Protein AF-A0A951SZY0-F1 (afdb_monomer_lite)

Secondary structure (DSSP, 8-state):
-HHHHHHHHHHHHHHHHHHHHHH---------HHHHHHHHTT-HHHHHHHHHTS---SHHHHHHHHHHHHHHHHHTTS--HHHHHHHHHHHHHHHT----S-HHHHHHH----B-HHHHHHHHHHHHHHHHHTT-HHHHHHHHTTB--SS-SHHHHHHHHHHHHHHHHTT-HHHHHHHHHHTTT--SHHHHHHHT--

Sequence (197 aa):
MNKYRKLKKWLQLLTIFVYLLCSSSAFSESLNSEVHNLVRSGRWSAIIGYFSRRMAASPTQRYALARAHEEEKSLLSKPDTIAVNSVITEYLKAVGLECGADLIQCVENSRFKGRGVVANLAILRASELSKKIGNLRLQAGILLLSDTNRDNPLSRRLVANGLLAFVNLGQFDRALSFIDQTKNITGSATDHARGTV

pLDDT: mean 73.22, std 15.56, range [38.12, 95.44]

Foldseek 3Di:
DPPVVVVVVVVVVVVVVVVVVVVPCPPPVPPPVVLVVCLVVVVLLVLLVVCLVPPQPDPSNVVSPVVSVVVVVVCLPDPDPVVLVVLLQSLCVSQVQHDDPDLLVSLQPDPAARDDDSNLVSLVVSLVSCVSVVNLSSNLSSLVNYDLVDADPSSLVSLLSNLVSCVVVVNVVVSVVSCVVNVVHDDDSNCVSVVND

Radius of gyration: 23.78 Å; chains: 1; bounding box: 75×42×61 Å

Structure (mmCIF, N/CA/C/O backbone):
data_AF-A0A951SZY0-F1
#
_entry.id   AF-A0A951SZY0-F1
#
loop_
_atom_site.group_PDB
_atom_site.id
_atom_site.type_symbol
_atom_site.label_atom_id
_atom_site.label_alt_id
_atom_site.label_comp_id
_atom_site.label_asym_id
_atom_site.label_entity_id
_atom_site.label_seq_id
_atom_site.pdbx_PDB_ins_code
_atom_site.Cartn_x
_atom_site.Cartn_y
_atom_site.Cartn_z
_atom_site.occupancy
_atom_site.B_iso_or_equiv
_atom_site.auth_seq_id
_atom_site.auth_comp_id
_atom_site.auth_asym_id
_atom_site.auth_atom_id
_atom_site.pdbx_PDB_model_num
ATOM 1 N N . MET A 1 1 ? 59.626 17.456 -40.118 1.00 54.06 1 MET A N 1
ATOM 2 C CA . MET A 1 1 ? 58.323 16.779 -39.877 1.00 54.06 1 MET A CA 1
ATOM 3 C C . MET A 1 1 ? 58.099 16.223 -38.453 1.00 54.06 1 MET A C 1
ATOM 5 O O . MET A 1 1 ? 56.997 15.764 -38.181 1.00 54.06 1 MET A O 1
ATOM 9 N N . ASN A 1 2 ? 59.052 16.296 -37.505 1.00 57.91 2 ASN A N 1
ATOM 10 C CA . ASN A 1 2 ? 58.919 15.632 -36.187 1.00 57.91 2 ASN A CA 1
ATOM 11 C C . ASN A 1 2 ? 58.267 16.459 -35.050 1.00 57.91 2 ASN A C 1
ATOM 13 O O . ASN A 1 2 ? 57.775 15.879 -34.083 1.00 57.91 2 ASN A O 1
ATOM 17 N N . LYS A 1 3 ? 58.222 17.799 -35.141 1.00 54.12 3 LYS A N 1
ATOM 18 C CA . LYS A 1 3 ? 57.667 18.662 -34.070 1.00 54.12 3 LYS A CA 1
ATOM 19 C C . LYS A 1 3 ? 56.136 18.577 -33.962 1.00 54.12 3 LYS A C 1
ATOM 21 O O . LYS A 1 3 ? 55.605 18.447 -32.863 1.00 54.12 3 LYS A O 1
ATOM 26 N N . TYR A 1 4 ? 55.434 18.534 -35.095 1.00 56.16 4 TYR A N 1
ATOM 27 C CA . TYR A 1 4 ? 53.965 18.486 -35.134 1.00 56.16 4 TYR A CA 1
ATOM 28 C C . TYR A 1 4 ? 53.379 17.165 -34.605 1.00 56.16 4 TYR A C 1
ATOM 30 O O . TYR A 1 4 ? 52.326 17.160 -33.969 1.00 56.16 4 TYR A O 1
ATOM 38 N N . ARG A 1 5 ? 54.089 16.040 -34.780 1.00 57.28 5 ARG A N 1
ATOM 39 C CA . ARG A 1 5 ? 53.681 14.730 -34.236 1.00 57.28 5 ARG A CA 1
ATOM 40 C C . ARG A 1 5 ? 53.789 14.667 -32.710 1.00 57.28 5 ARG A C 1
ATOM 42 O O . ARG A 1 5 ? 52.929 14.063 -32.073 1.00 57.28 5 ARG A O 1
ATOM 49 N N . LYS A 1 6 ? 54.812 15.305 -32.123 1.00 62.50 6 LYS A N 1
ATOM 50 C CA . LYS A 1 6 ? 54.954 15.421 -30.660 1.00 62.50 6 LYS A CA 1
ATOM 51 C C . LYS A 1 6 ? 53.838 16.278 -30.060 1.00 62.50 6 LYS A C 1
ATOM 53 O O . LYS A 1 6 ? 53.250 15.862 -29.069 1.00 62.50 6 LYS A O 1
ATOM 58 N N . LEU A 1 7 ? 53.494 17.400 -30.695 1.00 67.56 7 LEU A N 1
ATOM 59 C CA . LEU A 1 7 ? 52.436 18.295 -30.214 1.00 67.56 7 LEU A CA 1
ATOM 60 C C . LEU A 1 7 ? 51.061 17.603 -30.168 1.00 67.56 7 LEU A C 1
ATOM 62 O O . LEU A 1 7 ? 50.341 17.719 -29.182 1.00 67.56 7 LEU A O 1
ATOM 66 N N . LYS A 1 8 ? 50.725 16.807 -31.194 1.00 71.56 8 LYS A N 1
ATOM 67 C CA . LYS A 1 8 ? 49.445 16.079 -31.262 1.00 71.56 8 LYS A CA 1
ATOM 68 C C . LYS A 1 8 ? 49.313 15.001 -30.177 1.00 71.56 8 LYS A C 1
ATOM 70 O O . LYS A 1 8 ? 48.241 14.858 -29.597 1.00 71.56 8 LYS A O 1
ATOM 75 N N . LYS A 1 9 ? 50.403 14.286 -29.862 1.00 71.25 9 LYS A N 1
ATOM 76 C CA . LYS A 1 9 ? 50.430 13.311 -28.755 1.00 71.25 9 LYS A CA 1
ATOM 77 C C . LYS A 1 9 ? 50.266 13.983 -27.391 1.00 71.25 9 LYS A C 1
ATOM 79 O O . LYS A 1 9 ? 49.547 13.459 -26.550 1.00 71.25 9 LYS A O 1
ATOM 84 N N . TRP A 1 10 ? 50.882 15.149 -27.192 1.00 71.69 10 TRP A N 1
ATOM 85 C CA . TRP A 1 10 ? 50.707 15.938 -25.970 1.00 71.69 10 TRP A CA 1
ATOM 86 C C . TRP A 1 10 ? 49.267 16.423 -25.797 1.00 71.69 10 TRP A C 1
ATOM 88 O O . TRP A 1 10 ? 48.714 16.297 -24.711 1.00 71.69 10 TRP A O 1
ATOM 98 N N . LEU A 1 11 ? 48.627 16.885 -26.873 1.00 72.88 11 LEU A N 1
ATOM 99 C CA . LEU A 1 11 ? 47.225 17.308 -26.838 1.00 72.88 11 LEU A CA 1
ATOM 100 C C . LEU A 1 11 ? 46.267 16.138 -26.529 1.00 72.88 11 LEU A C 1
ATOM 102 O O . LEU A 1 11 ? 45.299 16.301 -25.788 1.00 72.88 11 LEU A O 1
ATOM 106 N N . GLN A 1 12 ? 46.551 14.944 -27.061 1.00 77.06 12 GLN A N 1
ATOM 107 C CA . GLN A 1 12 ? 45.783 13.727 -26.765 1.00 77.06 12 GLN A CA 1
ATOM 1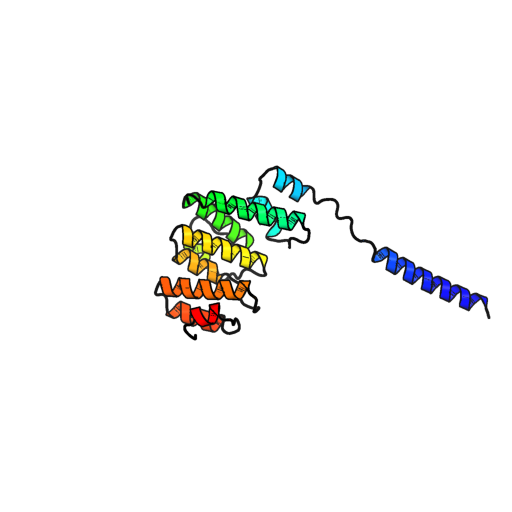08 C C . GLN A 1 12 ? 45.963 13.255 -25.317 1.00 77.06 12 GLN A C 1
ATOM 110 O O . GLN A 1 12 ? 44.992 12.893 -24.664 1.00 77.06 12 GLN A O 1
ATOM 115 N N . LEU A 1 13 ? 47.183 13.298 -24.779 1.00 76.44 13 LEU A N 1
ATOM 116 C CA . LEU A 1 13 ? 47.420 12.949 -23.376 1.00 76.44 13 LEU A CA 1
ATOM 117 C C . LEU A 1 13 ? 46.768 13.959 -22.426 1.00 76.44 13 LEU A C 1
ATOM 119 O O . LEU A 1 13 ? 46.195 13.561 -21.418 1.00 76.44 13 LEU A O 1
ATOM 123 N N . LEU A 1 14 ? 46.789 15.247 -22.776 1.00 73.50 14 LEU A N 1
ATOM 124 C CA . LEU A 1 14 ? 46.161 16.300 -21.983 1.00 73.50 14 LEU A CA 1
ATOM 125 C C . LEU A 1 14 ? 44.630 16.179 -21.982 1.00 73.50 14 LEU A C 1
ATOM 127 O O . LEU A 1 14 ? 44.011 16.321 -20.935 1.00 73.50 14 LEU A O 1
ATOM 131 N N . THR A 1 15 ? 44.017 15.834 -23.118 1.00 70.62 15 THR A N 1
ATOM 132 C CA . THR A 1 15 ? 42.567 15.571 -23.190 1.00 70.62 15 THR A CA 1
ATOM 133 C C . THR A 1 15 ? 42.158 14.327 -22.405 1.00 70.62 15 THR A C 1
ATOM 135 O O . THR A 1 15 ? 41.141 14.372 -21.718 1.00 70.62 15 THR A O 1
ATOM 138 N N . ILE A 1 16 ? 42.962 13.258 -22.421 1.00 72.00 16 ILE A N 1
ATOM 139 C CA . ILE A 1 16 ? 42.731 12.068 -21.583 1.00 72.00 16 ILE A CA 1
ATOM 140 C C . ILE A 1 16 ? 42.876 12.412 -20.094 1.00 72.00 16 ILE A C 1
ATOM 142 O O . ILE A 1 16 ? 42.048 11.988 -19.295 1.00 72.00 16 ILE A O 1
ATOM 146 N N . PHE A 1 17 ? 43.879 13.209 -19.715 1.00 67.06 17 PHE A N 1
ATOM 147 C CA . PHE A 1 17 ? 44.104 13.616 -18.324 1.00 67.06 17 PHE A CA 1
ATOM 148 C C . PHE A 1 17 ? 42.988 14.530 -17.797 1.00 67.06 17 PHE A C 1
ATOM 150 O O . PHE A 1 17 ? 42.537 14.353 -16.670 1.00 67.06 17 PHE A O 1
ATOM 157 N N . VAL A 1 18 ? 42.479 15.448 -18.626 1.00 67.38 18 VAL A N 1
ATOM 158 C CA . VAL A 1 18 ? 41.301 16.274 -18.303 1.00 67.38 18 VAL A CA 1
ATOM 159 C C . VAL A 1 18 ? 40.043 15.409 -18.178 1.00 67.38 18 VAL A C 1
ATOM 161 O O . VAL A 1 18 ? 39.273 15.604 -17.243 1.00 67.38 18 VAL A O 1
ATOM 164 N N . TYR A 1 19 ? 39.858 14.407 -19.046 1.00 63.47 19 TYR A N 1
ATOM 165 C CA . TYR A 1 19 ? 38.753 13.449 -18.917 1.00 63.47 19 TYR A CA 1
ATOM 166 C C . TYR A 1 19 ? 38.855 12.615 -17.635 1.00 63.47 19 TYR A C 1
ATOM 168 O O . TYR A 1 19 ? 37.840 12.411 -16.971 1.00 63.47 19 TYR A O 1
ATOM 176 N N . LEU A 1 20 ? 40.061 12.173 -17.256 1.00 58.59 20 LEU A N 1
ATOM 177 C CA . LEU A 1 20 ? 40.307 11.443 -16.008 1.00 58.59 20 LEU A CA 1
ATOM 178 C C . LEU A 1 20 ? 40.046 12.317 -14.774 1.00 58.59 20 LEU A C 1
ATOM 180 O O . LEU A 1 20 ? 39.373 11.871 -13.853 1.00 58.59 20 LEU A O 1
ATOM 184 N N . LEU A 1 21 ? 40.498 13.575 -14.780 1.00 56.41 21 LEU A N 1
ATOM 185 C CA . LEU A 1 21 ? 40.255 14.530 -13.693 1.00 56.41 21 LEU A CA 1
ATOM 186 C C . LEU A 1 21 ? 38.772 14.915 -13.558 1.00 56.41 21 LEU A C 1
ATOM 188 O O . LEU A 1 21 ? 38.286 15.087 -12.441 1.00 56.41 21 LEU A O 1
ATOM 192 N N . CYS A 1 22 ? 38.034 15.000 -14.671 1.00 53.84 22 CYS A N 1
ATOM 193 C CA . CYS A 1 22 ? 36.587 15.248 -14.672 1.00 53.84 22 CYS A CA 1
ATOM 194 C C . CYS A 1 22 ? 35.738 14.020 -14.315 1.00 53.84 22 CYS A C 1
ATOM 196 O O . CYS A 1 22 ? 34.564 14.191 -14.002 1.00 53.84 22 CYS A O 1
ATOM 198 N N . SER A 1 23 ? 36.291 12.805 -14.362 1.00 48.88 23 SER A N 1
ATOM 199 C CA . SER A 1 23 ? 35.606 11.578 -13.918 1.00 48.88 23 SER A CA 1
ATOM 200 C C . SER A 1 23 ? 36.022 11.136 -12.512 1.00 48.88 23 SER A C 1
ATOM 202 O O . SER A 1 23 ? 35.306 10.365 -11.878 1.00 48.88 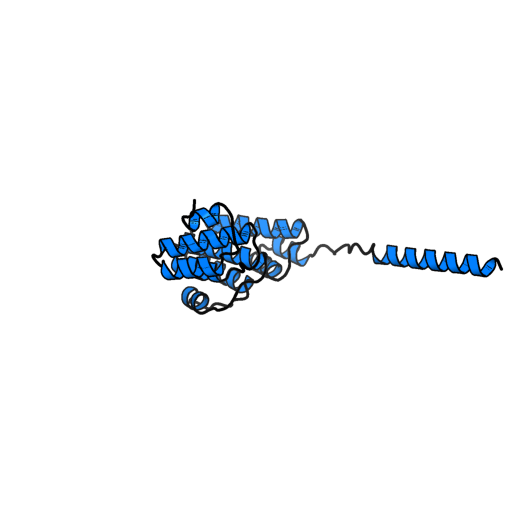23 SER A O 1
ATOM 204 N N . SER A 1 24 ? 37.116 11.688 -11.973 1.00 41.44 24 SER A N 1
ATOM 205 C CA . SER A 1 24 ? 37.509 11.558 -10.566 1.00 41.44 24 SER A CA 1
ATOM 206 C C . SER A 1 24 ? 36.922 12.636 -9.654 1.00 41.44 24 SER A C 1
ATOM 208 O O . SER A 1 24 ? 37.284 12.700 -8.481 1.00 41.44 24 SER A O 1
ATOM 210 N N . SER A 1 25 ? 35.953 13.426 -10.121 1.00 39.78 25 SER A N 1
ATOM 211 C CA . SER A 1 25 ? 34.959 14.036 -9.235 1.00 39.78 25 SER A CA 1
ATOM 212 C C . SER A 1 25 ? 34.024 12.944 -8.694 1.00 39.78 25 SER A C 1
ATOM 214 O O . SER A 1 25 ? 32.801 13.013 -8.797 1.00 39.78 25 SER A O 1
ATOM 216 N N . ALA A 1 26 ? 34.619 11.932 -8.051 1.00 42.44 26 ALA A N 1
ATOM 217 C CA . ALA A 1 26 ? 34.013 11.299 -6.903 1.00 42.44 26 ALA A CA 1
ATOM 218 C C . ALA A 1 26 ? 33.801 12.439 -5.916 1.00 42.44 26 ALA A C 1
ATOM 220 O O . ALA A 1 26 ? 34.696 12.842 -5.175 1.00 42.44 26 ALA A O 1
ATOM 221 N N . PHE A 1 27 ? 32.626 13.043 -6.047 1.00 38.12 27 PHE A N 1
ATOM 222 C CA . PHE A 1 27 ? 32.055 13.970 -5.112 1.00 38.12 27 PHE A CA 1
ATOM 223 C C . PHE A 1 27 ? 32.279 13.314 -3.750 1.00 38.12 27 PHE A C 1
ATOM 225 O O . PHE A 1 27 ? 31.637 12.324 -3.399 1.00 38.12 27 PHE A O 1
ATOM 232 N N . SER A 1 28 ? 33.246 13.830 -2.996 1.00 38.66 28 SER A N 1
ATOM 233 C CA . SER A 1 28 ? 33.159 13.811 -1.550 1.00 38.66 28 SER A CA 1
ATOM 234 C C . SER A 1 28 ? 31.901 14.622 -1.268 1.00 38.66 28 SER A C 1
ATOM 236 O O . SER A 1 28 ? 31.985 15.829 -1.041 1.00 38.66 28 SER A O 1
ATOM 238 N N . GLU A 1 29 ? 30.731 13.983 -1.415 1.00 41.03 29 GLU A N 1
ATOM 239 C CA . GLU A 1 29 ? 29.468 14.480 -0.902 1.00 41.03 29 GLU A CA 1
ATOM 240 C C . GLU A 1 29 ? 29.768 14.728 0.557 1.00 41.03 29 GLU A C 1
ATOM 242 O O . GLU A 1 29 ? 29.930 13.793 1.348 1.00 41.03 29 GLU A O 1
ATOM 247 N N . SER A 1 30 ? 29.960 16.010 0.874 1.00 40.56 30 SER A N 1
ATOM 248 C CA . SER A 1 30 ? 30.003 16.483 2.237 1.00 40.56 30 SER A CA 1
ATOM 249 C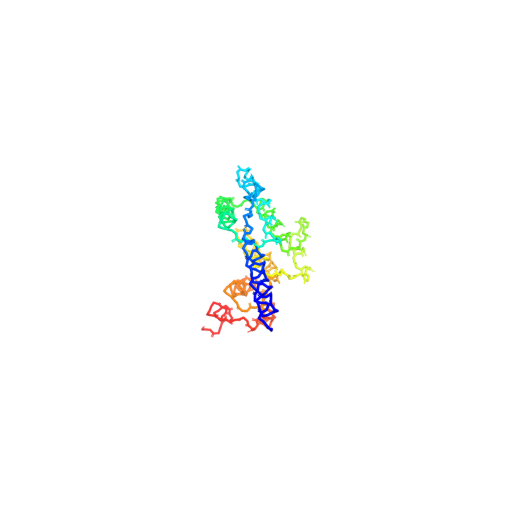 C . SER A 1 30 ? 28.877 15.759 2.946 1.00 40.56 30 SER A C 1
ATOM 251 O O . SER A 1 30 ? 27.751 15.732 2.438 1.00 40.56 30 SER A O 1
ATOM 253 N N . LEU A 1 31 ? 29.223 15.070 4.043 1.00 39.19 31 LEU A N 1
ATOM 254 C CA . LEU A 1 31 ? 28.259 14.398 4.903 1.00 39.19 31 LEU A CA 1
ATOM 255 C C . LEU A 1 31 ? 27.006 15.254 4.915 1.00 39.19 31 LEU A C 1
ATOM 257 O O . LEU A 1 31 ? 27.081 16.407 5.340 1.00 39.19 31 LEU A O 1
ATOM 261 N N . ASN A 1 32 ? 25.919 14.722 4.356 1.00 51.59 32 ASN A N 1
ATOM 262 C CA . ASN A 1 32 ? 24.676 15.452 4.192 1.00 51.59 32 ASN A CA 1
ATOM 263 C C . ASN A 1 32 ? 24.158 15.720 5.612 1.00 51.59 32 ASN A C 1
ATOM 265 O O . ASN A 1 32 ? 23.473 14.890 6.216 1.00 51.59 32 ASN A O 1
ATOM 269 N N . SER A 1 33 ? 24.646 16.815 6.199 1.00 57.31 33 SER A N 1
ATOM 270 C CA . SER A 1 33 ? 24.599 17.123 7.629 1.00 57.31 33 SER A CA 1
ATOM 271 C C . SER A 1 33 ? 23.160 17.259 8.086 1.00 57.31 33 SER A C 1
ATOM 273 O O . SER A 1 33 ? 22.839 16.974 9.232 1.00 57.31 33 SER A O 1
ATOM 275 N N . GLU A 1 34 ? 22.279 17.583 7.146 1.00 58.25 34 GLU A N 1
ATOM 276 C CA . GLU A 1 34 ? 20.837 17.590 7.278 1.00 58.25 34 GLU A CA 1
ATOM 277 C C . GLU A 1 34 ? 20.281 16.219 7.682 1.00 58.25 34 GLU A C 1
ATOM 279 O O . GLU A 1 34 ? 19.646 16.119 8.725 1.00 58.25 34 GLU A O 1
ATOM 284 N N . VAL A 1 35 ? 20.582 15.136 6.953 1.00 57.09 35 VAL A N 1
ATOM 285 C CA . VAL A 1 35 ? 20.101 13.784 7.311 1.00 57.09 35 VAL A CA 1
ATOM 286 C C . VAL A 1 35 ? 20.691 13.347 8.647 1.00 57.09 35 VAL A C 1
ATOM 288 O O . VAL A 1 35 ? 19.986 12.795 9.487 1.00 57.09 35 VAL A O 1
ATOM 291 N N . HIS A 1 36 ? 21.969 13.643 8.884 1.00 52.31 36 HIS A N 1
ATOM 292 C CA . HIS A 1 36 ? 22.623 13.310 10.147 1.00 52.31 36 HIS A CA 1
ATOM 293 C C . HIS A 1 36 ? 22.008 14.072 11.338 1.00 52.31 36 HIS A C 1
ATOM 295 O O . HIS A 1 36 ? 21.809 13.501 12.412 1.00 52.31 36 HIS A O 1
ATOM 301 N N . ASN A 1 37 ? 21.655 15.345 11.156 1.00 58.06 37 ASN A N 1
ATOM 302 C CA . ASN A 1 37 ? 20.975 16.161 12.160 1.00 58.06 37 ASN A CA 1
ATOM 303 C C . ASN A 1 37 ? 19.532 15.711 12.371 1.00 58.06 37 ASN A C 1
ATOM 305 O O . ASN A 1 37 ? 19.068 15.669 13.508 1.00 58.06 37 ASN A O 1
ATOM 309 N N . LEU A 1 38 ? 18.822 15.332 11.311 1.00 57.53 38 LEU A N 1
ATOM 310 C CA . LEU A 1 38 ? 17.471 14.783 11.402 1.00 57.53 38 LEU A CA 1
ATOM 311 C C . LEU A 1 38 ? 17.460 13.466 12.186 1.00 57.53 38 LEU A C 1
ATOM 313 O O . LEU A 1 38 ? 16.600 13.276 13.043 1.00 57.53 38 LEU A O 1
ATOM 317 N N . VAL A 1 39 ? 18.456 12.602 11.953 1.00 51.06 39 VAL A N 1
ATOM 318 C CA . VAL A 1 39 ? 18.626 11.336 12.684 1.00 51.06 39 VAL A CA 1
ATOM 319 C C . VAL A 1 39 ? 18.969 11.597 14.148 1.00 51.06 39 VAL A C 1
ATOM 321 O O . VAL A 1 39 ? 18.380 10.986 15.032 1.00 51.06 39 VAL A O 1
ATOM 324 N N . ARG A 1 40 ? 19.876 12.540 14.430 1.00 50.50 40 ARG A N 1
ATOM 325 C CA . ARG A 1 40 ? 20.235 12.924 15.805 1.00 50.50 40 ARG A CA 1
ATOM 326 C C . ARG A 1 40 ? 19.075 13.585 16.562 1.00 50.50 40 ARG A C 1
ATOM 328 O O . ARG A 1 40 ? 18.987 13.432 17.774 1.00 50.50 40 ARG A O 1
ATOM 335 N N . SER A 1 41 ? 18.217 14.332 15.868 1.00 51.94 41 SER A N 1
ATOM 336 C CA . SER A 1 41 ? 17.081 15.061 16.457 1.00 51.94 41 SER A CA 1
ATOM 337 C C . SER A 1 41 ? 15.781 14.256 16.521 1.00 51.94 41 SER A C 1
ATOM 339 O O . SER A 1 41 ? 14.789 14.768 17.033 1.00 51.94 41 SER A O 1
ATOM 341 N N . GLY A 1 42 ? 15.758 13.021 16.009 1.00 45.66 42 GLY A N 1
ATOM 342 C CA . GLY A 1 42 ? 14.577 12.155 16.061 1.00 45.66 42 GLY A CA 1
ATOM 343 C C . GLY A 1 42 ? 13.398 12.639 15.210 1.00 45.66 42 GLY A C 1
ATOM 344 O O . GLY A 1 42 ? 12.246 12.306 15.477 1.00 45.66 42 GLY A O 1
ATOM 345 N N . ARG A 1 43 ? 13.647 13.462 14.185 1.00 58.41 43 ARG A N 1
ATOM 346 C CA . ARG A 1 43 ? 12.596 14.047 13.334 1.00 58.41 43 ARG A CA 1
ATOM 347 C C . ARG A 1 43 ? 12.224 13.084 12.205 1.00 58.41 43 ARG A C 1
ATOM 349 O O . ARG A 1 43 ? 12.484 13.340 11.031 1.00 58.41 43 ARG A O 1
ATOM 356 N N . TRP A 1 44 ? 11.629 11.952 12.571 1.00 62.97 44 TRP A N 1
ATOM 357 C CA . TRP A 1 44 ? 11.452 10.791 11.691 1.00 62.97 44 TRP A CA 1
ATOM 358 C C . TRP A 1 44 ? 10.479 11.012 10.528 1.00 62.97 44 TRP A C 1
ATOM 360 O O . TRP A 1 44 ? 10.759 10.564 9.418 1.00 62.97 44 TRP A O 1
ATOM 370 N N . SER A 1 45 ? 9.399 11.776 10.726 1.00 55.69 45 SER A N 1
ATOM 371 C CA . SER A 1 45 ? 8.503 12.192 9.631 1.00 55.69 45 SER A CA 1
ATOM 372 C C . SER A 1 45 ? 9.243 13.012 8.572 1.00 55.69 45 SER A C 1
ATOM 374 O O . SER A 1 45 ? 9.032 12.825 7.377 1.00 55.69 45 SER A O 1
ATOM 376 N N . ALA A 1 46 ? 10.190 13.853 8.994 1.00 62.28 46 ALA A N 1
ATOM 377 C CA . ALA A 1 46 ? 11.039 14.613 8.087 1.00 62.28 46 ALA A CA 1
ATOM 378 C C . ALA A 1 46 ? 12.076 13.726 7.380 1.00 62.28 46 ALA A C 1
ATOM 380 O O . ALA A 1 46 ? 12.416 14.010 6.240 1.00 62.28 46 ALA A O 1
ATOM 381 N N . ILE A 1 47 ? 12.536 12.632 7.996 1.00 60.09 47 ILE A N 1
ATOM 382 C CA . ILE A 1 47 ? 13.425 11.648 7.350 1.00 60.09 47 ILE A CA 1
ATOM 383 C C . ILE A 1 47 ? 12.669 10.857 6.280 1.00 60.09 47 ILE A C 1
ATOM 385 O O . ILE A 1 47 ? 13.157 10.715 5.159 1.00 60.09 47 ILE A O 1
ATOM 389 N N . ILE A 1 48 ? 11.456 10.396 6.590 1.00 59.66 48 ILE A N 1
ATOM 390 C CA . ILE A 1 48 ? 10.570 9.738 5.620 1.00 59.66 48 ILE A CA 1
ATOM 391 C C . ILE A 1 48 ? 10.230 10.712 4.483 1.00 59.66 48 ILE A C 1
ATOM 393 O O . ILE A 1 48 ? 10.367 10.366 3.310 1.00 59.66 48 ILE A O 1
ATOM 397 N N . GLY A 1 49 ? 9.883 11.960 4.810 1.00 61.78 49 GLY A N 1
ATOM 398 C CA . GLY A 1 49 ? 9.640 13.024 3.836 1.00 61.78 49 GLY A CA 1
ATOM 399 C C . GLY A 1 49 ? 10.867 13.338 2.973 1.00 61.78 49 GLY A C 1
ATOM 400 O O . GLY A 1 49 ? 10.742 13.472 1.757 1.00 61.78 49 GLY A O 1
ATOM 401 N N . TYR A 1 50 ? 12.064 13.370 3.559 1.00 63.34 50 TYR A N 1
ATOM 402 C CA . TYR A 1 50 ? 13.323 13.590 2.846 1.00 63.34 50 TYR A CA 1
ATOM 403 C C . TYR A 1 50 ? 13.573 12.505 1.791 1.00 63.34 50 TYR A C 1
ATOM 405 O O . TYR A 1 50 ? 13.943 12.813 0.656 1.00 63.34 50 TYR A O 1
ATOM 413 N N . PHE A 1 51 ? 13.313 11.239 2.132 1.00 60.84 51 PHE A N 1
ATOM 414 C CA . PHE A 1 51 ? 13.474 10.119 1.203 1.00 60.84 51 PHE A CA 1
ATOM 415 C C . PHE A 1 51 ? 12.270 9.890 0.282 1.00 60.84 51 PHE A C 1
ATOM 417 O O . PHE A 1 51 ? 12.414 9.210 -0.729 1.00 60.84 51 PHE A O 1
ATOM 424 N N . SER A 1 52 ? 11.111 10.505 0.539 1.00 56.16 52 SER A N 1
ATOM 425 C CA . SER A 1 52 ? 9.930 10.380 -0.336 1.00 56.16 52 SER A CA 1
ATOM 426 C C . SER A 1 52 ? 10.187 10.841 -1.775 1.00 56.16 52 SER A C 1
ATOM 428 O O . SER A 1 52 ? 9.618 10.302 -2.719 1.00 56.16 52 SER A O 1
ATOM 430 N N . ARG A 1 53 ? 11.098 11.808 -1.956 1.00 52.78 53 ARG A N 1
ATOM 431 C CA . ARG A 1 53 ? 11.466 12.379 -3.263 1.00 52.78 53 ARG A CA 1
ATOM 432 C C . ARG A 1 53 ? 12.894 12.038 -3.695 1.00 52.78 53 ARG A C 1
ATOM 434 O O . ARG A 1 53 ? 13.334 12.502 -4.744 1.00 52.78 53 ARG A O 1
ATOM 441 N N . ARG A 1 54 ? 13.647 11.282 -2.887 1.00 55.84 54 ARG A N 1
ATOM 442 C CA . ARG A 1 54 ? 15.084 11.027 -3.084 1.00 55.84 54 ARG A CA 1
ATOM 443 C C . ARG A 1 54 ? 15.414 9.572 -2.761 1.00 55.84 54 ARG A C 1
ATOM 445 O O . ARG A 1 54 ? 15.096 9.092 -1.679 1.00 55.84 54 ARG A O 1
ATOM 452 N N . MET A 1 55 ? 16.093 8.865 -3.666 1.00 52.88 55 MET A N 1
ATOM 453 C CA . MET A 1 55 ? 16.591 7.520 -3.354 1.00 52.88 55 MET A CA 1
ATOM 454 C C . MET A 1 55 ? 17.680 7.589 -2.277 1.00 52.88 55 MET A C 1
ATOM 456 O O . MET A 1 55 ? 18.593 8.408 -2.364 1.00 52.88 55 MET A O 1
ATOM 460 N N . ALA A 1 56 ? 17.606 6.702 -1.283 1.00 59.69 56 ALA A N 1
ATOM 461 C CA . ALA A 1 56 ? 18.669 6.531 -0.298 1.00 59.69 56 ALA A CA 1
ATOM 462 C C . ALA A 1 56 ? 19.887 5.870 -0.967 1.00 59.69 56 ALA A C 1
ATOM 464 O O . ALA A 1 56 ? 19.924 4.652 -1.155 1.00 59.69 56 ALA A O 1
ATOM 465 N N . ALA A 1 57 ? 20.873 6.676 -1.353 1.00 52.75 57 ALA A N 1
ATOM 466 C CA . ALA A 1 57 ? 22.064 6.217 -2.063 1.00 52.75 57 ALA A CA 1
ATOM 467 C C . ALA A 1 57 ? 23.155 5.752 -1.085 1.00 52.75 57 ALA A C 1
ATOM 469 O O . ALA A 1 57 ? 23.796 4.714 -1.292 1.00 52.75 57 ALA A O 1
ATOM 470 N N . SER A 1 58 ? 23.331 6.463 0.032 1.00 56.69 58 SER A N 1
ATOM 471 C CA . SER A 1 58 ? 24.417 6.179 0.972 1.00 56.69 58 SER A CA 1
ATOM 472 C C . SER A 1 58 ? 24.033 5.145 2.046 1.00 56.69 58 SER A C 1
ATOM 474 O O . SER A 1 58 ? 22.851 4.987 2.376 1.00 56.69 58 SER A O 1
ATOM 476 N N . PRO A 1 59 ? 25.009 4.416 2.621 1.00 46.81 59 PRO A N 1
ATOM 477 C CA . PRO A 1 59 ? 24.767 3.500 3.740 1.00 46.81 59 PRO A CA 1
ATOM 478 C C . PRO A 1 59 ? 24.102 4.181 4.947 1.00 46.81 59 PRO A C 1
ATOM 480 O O . PRO A 1 59 ? 23.189 3.621 5.546 1.00 46.81 59 PRO A O 1
ATOM 483 N N . THR A 1 60 ? 24.483 5.422 5.256 1.00 51.22 60 THR A N 1
ATOM 484 C CA . THR A 1 60 ? 23.927 6.209 6.369 1.00 51.22 60 THR A CA 1
ATOM 485 C C . THR A 1 60 ? 22.461 6.576 6.146 1.00 51.22 60 THR A C 1
ATOM 487 O O . THR A 1 60 ? 21.654 6.511 7.068 1.00 51.22 60 THR A O 1
ATOM 490 N N . GLN A 1 61 ? 22.092 6.916 4.909 1.00 58.31 61 GLN A N 1
ATOM 491 C CA . GLN A 1 61 ? 20.707 7.197 4.523 1.00 58.31 61 GLN A CA 1
ATOM 492 C C . GLN A 1 61 ? 19.832 5.939 4.602 1.00 58.31 61 GLN A C 1
ATOM 494 O O . GLN A 1 61 ? 18.706 5.988 5.092 1.00 58.31 61 GLN A O 1
ATOM 499 N N . ARG A 1 62 ? 20.379 4.791 4.185 1.00 56.34 62 ARG A N 1
ATOM 500 C CA . ARG A 1 62 ? 19.721 3.486 4.330 1.00 56.34 62 ARG A CA 1
ATOM 501 C C . ARG A 1 62 ? 19.541 3.096 5.799 1.00 56.34 62 ARG A C 1
ATOM 503 O O . ARG A 1 62 ? 18.471 2.619 6.160 1.00 56.34 62 ARG A O 1
ATOM 510 N N . TYR A 1 63 ? 20.536 3.356 6.648 1.00 55.22 63 TYR A N 1
ATOM 511 C CA . TYR A 1 63 ? 20.445 3.140 8.095 1.00 55.22 63 TYR A CA 1
ATOM 512 C C . TYR A 1 63 ? 19.409 4.061 8.758 1.00 55.22 63 TYR A C 1
ATOM 514 O O . TYR A 1 63 ? 18.616 3.599 9.570 1.00 55.22 63 TYR A O 1
ATOM 522 N N . ALA A 1 64 ? 19.353 5.339 8.369 1.00 55.34 64 ALA A N 1
ATOM 523 C CA . ALA A 1 64 ? 18.351 6.290 8.852 1.00 55.34 64 ALA A CA 1
ATOM 524 C C . ALA A 1 64 ? 16.918 5.842 8.521 1.00 55.34 64 ALA A C 1
ATOM 526 O O . ALA A 1 64 ? 16.041 5.887 9.380 1.00 55.34 64 ALA A O 1
ATOM 527 N N . LEU A 1 65 ? 16.697 5.360 7.294 1.00 63.50 65 LEU A N 1
ATOM 528 C CA . LEU A 1 65 ? 15.416 4.806 6.862 1.00 63.50 65 LEU A CA 1
ATOM 529 C C . LEU A 1 65 ? 15.071 3.506 7.610 1.00 63.50 65 LEU A C 1
ATOM 531 O O . LEU A 1 65 ? 13.945 3.338 8.069 1.00 63.50 65 LEU A O 1
ATOM 535 N N . ALA A 1 66 ? 16.038 2.597 7.769 1.00 55.00 66 ALA A N 1
ATOM 536 C CA . ALA A 1 66 ? 15.846 1.343 8.498 1.00 55.00 66 ALA A CA 1
ATOM 537 C C . ALA A 1 66 ? 15.520 1.577 9.984 1.00 55.00 66 ALA A C 1
ATOM 539 O O . ALA A 1 66 ? 14.608 0.947 10.512 1.00 55.00 66 ALA A O 1
ATOM 540 N N . ARG A 1 67 ? 16.201 2.529 10.635 1.00 57.41 67 ARG A N 1
ATOM 541 C CA . ARG A 1 67 ? 15.972 2.900 12.037 1.00 57.41 67 ARG A CA 1
ATOM 542 C C . ARG A 1 67 ? 14.631 3.603 12.243 1.00 57.41 67 ARG A C 1
ATOM 544 O O . ARG A 1 67 ? 13.923 3.281 13.191 1.00 57.41 67 ARG A O 1
ATOM 551 N N . ALA A 1 68 ? 14.234 4.475 11.316 1.00 61.94 68 ALA A N 1
ATOM 552 C CA . ALA A 1 68 ? 12.885 5.041 11.299 1.00 61.94 68 ALA A CA 1
ATOM 553 C C . ALA A 1 68 ? 11.808 3.940 11.182 1.00 61.94 68 ALA A C 1
ATOM 555 O O . ALA A 1 68 ? 10.796 3.984 11.877 1.00 61.94 68 ALA A O 1
ATOM 556 N N . HIS A 1 69 ? 12.047 2.904 10.368 1.00 62.44 69 HIS A N 1
ATOM 557 C CA . HIS A 1 69 ? 11.159 1.739 10.276 1.00 62.44 69 HIS A CA 1
ATOM 558 C C . HIS A 1 69 ? 11.164 0.837 11.520 1.00 62.44 69 HIS A C 1
ATOM 560 O O . HIS A 1 69 ? 10.178 0.145 11.784 1.00 62.44 69 HIS A O 1
ATOM 566 N N . GLU A 1 70 ? 12.258 0.797 12.277 1.00 57.06 70 GLU A N 1
ATOM 567 C CA . GLU A 1 70 ? 12.368 0.004 13.502 1.00 57.06 70 GLU A CA 1
ATOM 568 C C . GLU A 1 70 ? 11.671 0.684 14.689 1.00 57.06 70 GLU A C 1
ATOM 570 O O . GLU A 1 70 ? 10.972 0.019 15.451 1.00 57.06 70 GLU A O 1
ATOM 575 N N . GLU A 1 71 ? 11.728 2.013 14.785 1.00 54.91 71 GLU A N 1
ATOM 576 C CA . GLU A 1 71 ? 10.962 2.780 15.778 1.00 54.91 71 GLU A CA 1
ATOM 577 C C . GLU A 1 71 ? 9.463 2.870 15.426 1.00 54.91 71 GLU A C 1
ATOM 579 O O . GLU A 1 71 ? 8.618 2.851 16.317 1.00 54.91 71 GLU A O 1
ATOM 584 N N . GLU A 1 72 ? 9.082 2.808 14.145 1.00 57.12 72 GLU A N 1
ATOM 585 C CA . GLU A 1 72 ? 7.680 2.582 13.754 1.00 57.12 72 GLU A CA 1
ATOM 586 C C . GLU A 1 72 ? 7.130 1.267 14.344 1.00 57.12 72 GLU A C 1
ATOM 588 O O . GLU A 1 72 ? 5.974 1.197 14.758 1.00 57.12 72 GLU A O 1
ATOM 593 N N . LYS A 1 73 ? 7.950 0.211 14.449 1.00 57.69 73 LYS A N 1
ATOM 594 C CA . LYS A 1 73 ? 7.526 -1.045 15.091 1.00 57.69 73 LYS A CA 1
ATOM 595 C C . LYS A 1 73 ? 7.273 -0.893 16.593 1.00 57.69 73 LYS A C 1
ATOM 597 O O . LYS A 1 73 ? 6.420 -1.619 17.100 1.00 57.69 73 LYS A O 1
ATOM 602 N N . SER A 1 74 ? 7.952 0.023 17.289 1.00 52.97 74 SER A N 1
ATOM 603 C CA . SER A 1 74 ? 7.743 0.244 18.730 1.00 52.97 74 SER A CA 1
ATOM 604 C C . SER A 1 74 ? 6.404 0.943 19.011 1.00 52.97 74 SER A C 1
ATOM 606 O O . SER A 1 74 ? 5.680 0.534 19.924 1.00 52.97 74 SER A O 1
ATOM 608 N N . LEU A 1 75 ? 6.003 1.882 18.142 1.00 52.53 75 LEU A N 1
ATOM 609 C CA . LEU A 1 75 ? 4.673 2.512 18.134 1.00 52.53 75 LEU A CA 1
ATOM 610 C C . LEU A 1 75 ? 3.540 1.504 17.864 1.00 52.53 75 LEU A C 1
ATOM 612 O O . LEU A 1 75 ? 2.401 1.710 18.272 1.00 52.53 75 LEU A O 1
ATOM 616 N N . LEU A 1 76 ? 3.849 0.379 17.214 1.00 53.22 76 LEU A N 1
ATOM 617 C CA . LEU A 1 76 ? 2.880 -0.654 16.838 1.00 53.22 76 LEU A CA 1
ATOM 618 C C . LEU A 1 76 ? 2.610 -1.712 17.918 1.00 53.22 76 LEU A C 1
ATOM 620 O O . LEU A 1 76 ? 1.914 -2.688 17.635 1.00 53.22 76 LEU A O 1
ATOM 624 N N . SER A 1 77 ? 3.142 -1.540 19.131 1.00 60.38 77 SER A N 1
ATOM 625 C CA . SER A 1 77 ? 2.877 -2.436 20.267 1.00 60.38 77 SER A CA 1
ATOM 626 C C . SER A 1 77 ? 1.501 -2.202 20.919 1.00 60.38 77 SER A C 1
ATOM 628 O O . SER A 1 77 ? 0.918 -3.144 21.452 1.00 60.38 77 SER A O 1
ATOM 630 N N . LYS A 1 78 ? 0.946 -0.982 20.820 1.00 64.31 78 LYS A N 1
ATOM 631 C CA . LYS A 1 78 ? -0.437 -0.617 21.187 1.00 64.31 78 LYS A CA 1
ATOM 632 C C . LYS A 1 78 ? -0.965 0.425 20.189 1.00 64.31 78 LYS A C 1
ATOM 634 O O . LYS A 1 78 ? -0.744 1.615 20.399 1.00 64.31 78 LYS A O 1
ATOM 639 N N . PRO A 1 79 ? -1.589 0.008 19.076 1.00 65.81 79 PRO A N 1
ATOM 640 C CA . PRO A 1 79 ? -1.968 0.936 18.020 1.00 65.81 79 PRO A CA 1
ATOM 641 C C . PRO A 1 79 ? -3.138 1.822 18.469 1.00 65.81 79 PRO A C 1
ATOM 643 O O . PRO A 1 79 ? -4.270 1.359 18.569 1.00 65.81 79 PRO A O 1
ATOM 646 N N . ASP A 1 80 ? -2.863 3.100 18.720 1.00 80.50 80 ASP A N 1
ATOM 647 C CA . ASP A 1 80 ? -3.897 4.133 18.777 1.00 80.50 80 ASP A CA 1
ATOM 648 C C . ASP A 1 80 ? -4.326 4.490 17.349 1.00 80.50 80 ASP A C 1
ATOM 650 O O . ASP A 1 80 ? -3.504 4.886 16.519 1.00 80.50 80 ASP A O 1
ATOM 654 N N . THR A 1 81 ? -5.619 4.356 17.058 1.00 82.44 81 THR A N 1
ATOM 655 C CA . THR A 1 81 ? -6.198 4.619 15.736 1.00 82.44 81 THR A CA 1
ATOM 656 C C . THR A 1 81 ? -5.901 6.036 15.248 1.00 82.44 81 THR A C 1
ATOM 658 O O . THR A 1 81 ? -5.624 6.221 14.063 1.00 82.44 81 THR A O 1
ATOM 661 N N . ILE A 1 82 ? -5.916 7.036 16.136 1.00 82.00 82 ILE A N 1
ATOM 662 C CA . ILE A 1 82 ? -5.675 8.435 15.754 1.00 82.00 82 ILE A CA 1
ATOM 663 C C . ILE A 1 82 ? -4.206 8.625 15.363 1.00 82.00 82 ILE A C 1
ATOM 665 O O . ILE A 1 82 ? -3.916 9.126 14.272 1.00 82.00 82 ILE A O 1
ATOM 669 N N . ALA A 1 83 ? -3.279 8.171 16.211 1.00 78.06 83 ALA A N 1
ATOM 670 C CA . ALA A 1 83 ? -1.850 8.218 15.917 1.00 78.06 83 ALA A CA 1
ATOM 671 C C . ALA A 1 83 ? -1.492 7.440 14.638 1.00 78.06 83 ALA A C 1
ATOM 673 O O . ALA A 1 83 ? -0.748 7.945 13.796 1.00 78.06 83 ALA A O 1
ATOM 674 N N . VAL A 1 84 ? -2.055 6.242 14.445 1.00 81.38 84 VAL A N 1
ATOM 675 C CA . VAL A 1 84 ? -1.810 5.428 13.244 1.00 81.38 84 VAL A CA 1
ATOM 676 C C . VAL A 1 84 ? -2.344 6.113 11.986 1.00 81.38 84 VAL A C 1
ATOM 678 O O . VAL A 1 84 ? -1.637 6.147 10.980 1.00 81.38 84 VAL A O 1
ATOM 681 N N . ASN A 1 85 ? -3.541 6.705 12.029 1.00 85.50 85 ASN A N 1
ATOM 682 C CA . ASN A 1 85 ? -4.086 7.442 10.888 1.00 85.50 85 ASN A CA 1
ATOM 683 C C . ASN A 1 85 ? -3.202 8.637 10.509 1.00 85.50 85 ASN A C 1
ATOM 685 O O . ASN A 1 85 ? -2.966 8.853 9.325 1.00 85.50 85 ASN A O 1
ATOM 689 N N . SER A 1 86 ? -2.640 9.355 11.487 1.00 78.69 86 SER A N 1
ATOM 690 C CA . SER A 1 86 ? -1.675 10.435 11.228 1.00 78.69 86 SER A CA 1
ATOM 691 C C . SER A 1 86 ? -0.432 9.934 10.479 1.00 78.69 86 SER A C 1
ATOM 693 O O . SER A 1 86 ? -0.010 10.527 9.485 1.00 78.69 86 SER A O 1
ATOM 695 N N . VAL A 1 87 ? 0.114 8.783 10.885 1.00 77.56 87 VAL A N 1
ATOM 696 C CA . VAL A 1 87 ? 1.258 8.158 10.198 1.00 77.56 87 VAL A CA 1
ATOM 697 C C . VAL A 1 87 ? 0.882 7.699 8.783 1.00 77.56 87 VAL A C 1
ATOM 699 O O . VAL A 1 87 ? 1.655 7.901 7.846 1.00 77.56 87 VAL A O 1
ATOM 702 N N . ILE A 1 88 ? -0.312 7.127 8.595 1.00 82.12 88 ILE A N 1
ATOM 703 C CA . ILE A 1 88 ? -0.825 6.768 7.265 1.00 82.12 88 ILE A CA 1
ATOM 704 C C . ILE A 1 88 ? -0.913 8.012 6.370 1.00 82.12 88 ILE A C 1
ATOM 706 O O . ILE A 1 88 ? -0.472 7.951 5.223 1.00 82.12 88 ILE A O 1
ATOM 710 N N . THR A 1 89 ? -1.402 9.145 6.881 1.00 78.44 89 THR A N 1
ATOM 711 C CA . THR A 1 89 ? -1.457 10.412 6.134 1.00 78.44 89 THR A CA 1
ATOM 712 C C . THR A 1 89 ? -0.077 10.842 5.638 1.00 78.44 89 THR A C 1
ATOM 714 O O . THR A 1 89 ? 0.066 11.229 4.479 1.00 78.44 89 THR A O 1
ATOM 717 N N . GLU A 1 90 ? 0.960 10.738 6.471 1.00 73.19 90 GLU A N 1
ATOM 718 C CA . GLU A 1 90 ? 2.330 11.079 6.067 1.00 73.19 90 GLU A CA 1
ATOM 719 C C . GLU A 1 90 ? 2.878 10.130 4.989 1.00 73.19 90 GLU A C 1
ATOM 721 O O . GLU A 1 90 ? 3.523 10.576 4.037 1.00 73.19 90 GLU A O 1
ATOM 726 N N . TYR A 1 91 ? 2.561 8.834 5.060 1.00 75.12 91 TYR A N 1
ATOM 727 C CA . TYR A 1 91 ? 2.898 7.911 3.975 1.00 75.12 91 TYR A CA 1
ATOM 728 C C . TYR A 1 91 ? 2.161 8.236 2.677 1.00 75.12 91 TYR A C 1
ATOM 730 O O . TYR A 1 91 ? 2.768 8.172 1.610 1.00 75.12 91 TYR A O 1
ATOM 738 N N . LEU A 1 92 ? 0.887 8.625 2.737 1.00 78.00 92 LEU A N 1
ATOM 739 C CA . LEU A 1 92 ? 0.134 9.030 1.548 1.00 78.00 92 LEU A CA 1
ATOM 740 C C . LEU A 1 92 ? 0.711 10.308 0.922 1.00 78.00 92 LEU A C 1
ATOM 742 O O . LEU A 1 92 ? 0.877 10.363 -0.298 1.00 78.00 92 LEU A O 1
ATOM 746 N N . LYS A 1 93 ? 1.162 11.274 1.730 1.00 75.25 93 LYS A N 1
ATOM 747 C CA . LYS A 1 93 ? 1.912 12.438 1.226 1.00 75.25 93 LYS A CA 1
ATOM 748 C C . LYS A 1 93 ? 3.206 12.029 0.526 1.00 75.25 93 LYS A C 1
ATOM 750 O O . LYS A 1 93 ? 3.526 12.578 -0.525 1.00 75.25 93 LYS A O 1
ATOM 755 N N . ALA A 1 94 ? 3.930 11.043 1.062 1.00 65.81 94 ALA A N 1
ATOM 756 C CA . ALA A 1 94 ? 5.137 10.503 0.432 1.00 65.81 94 ALA A CA 1
ATOM 757 C C . ALA A 1 94 ? 4.849 9.786 -0.900 1.00 65.81 94 ALA A C 1
ATOM 759 O O . ALA A 1 94 ? 5.702 9.759 -1.785 1.00 65.81 94 ALA A O 1
ATOM 760 N N . VAL A 1 95 ? 3.641 9.241 -1.060 1.00 71.12 95 VAL A N 1
ATOM 761 C CA . VAL A 1 95 ? 3.143 8.716 -2.338 1.00 71.12 95 VAL A CA 1
ATOM 762 C C . VAL A 1 95 ? 2.823 9.851 -3.317 1.00 71.12 95 VAL A C 1
ATOM 764 O O . VAL A 1 95 ? 2.915 9.642 -4.521 1.00 71.12 95 VAL A O 1
ATOM 767 N N . GLY A 1 96 ? 2.521 11.055 -2.825 1.00 71.69 96 GLY A N 1
ATOM 768 C CA . GLY A 1 96 ? 2.085 12.212 -3.613 1.00 71.69 96 GLY A CA 1
ATOM 769 C C . GLY A 1 96 ? 0.580 12.483 -3.522 1.00 71.69 96 GLY A C 1
ATOM 770 O O . GLY A 1 96 ? 0.056 13.255 -4.320 1.00 71.69 96 GLY A O 1
ATOM 771 N N . LEU A 1 97 ? -0.113 11.847 -2.572 1.00 77.81 97 LEU A N 1
ATOM 772 C CA . LEU A 1 97 ? -1.537 12.023 -2.313 1.00 77.81 97 LEU A CA 1
ATOM 773 C C . LEU A 1 97 ? -1.741 12.787 -1.000 1.00 77.81 97 LEU A C 1
ATOM 775 O O . LEU A 1 97 ? -1.429 12.287 0.080 1.00 77.81 97 LEU A O 1
ATOM 779 N N . GLU A 1 98 ? -2.290 13.995 -1.082 1.00 81.25 98 GLU A N 1
ATOM 780 C CA . GLU A 1 98 ? -2.629 14.787 0.101 1.00 81.25 98 GLU A CA 1
ATOM 781 C C . GLU A 1 98 ? -4.060 14.479 0.548 1.00 81.25 98 GLU A C 1
ATOM 783 O O . GLU A 1 98 ? -5.028 14.873 -0.100 1.00 81.25 98 GLU A O 1
ATOM 788 N N . CYS A 1 99 ? -4.189 13.755 1.661 1.00 78.50 99 CYS A N 1
ATOM 789 C CA . CYS A 1 99 ? -5.477 13.432 2.266 1.00 78.50 99 CYS A CA 1
ATOM 790 C C . CYS A 1 99 ? -5.767 14.307 3.488 1.00 78.50 99 CYS A C 1
ATOM 792 O O . CYS A 1 99 ? -4.875 14.597 4.286 1.00 78.50 99 CYS A O 1
ATOM 794 N N . GLY A 1 100 ? -7.036 14.702 3.627 1.00 76.62 100 GLY A N 1
ATOM 795 C CA . GLY A 1 100 ? -7.568 15.345 4.829 1.00 76.62 100 GLY A CA 1
ATOM 796 C C . GLY A 1 100 ? -7.911 14.328 5.924 1.00 76.62 100 GLY A C 1
ATOM 797 O O . GLY A 1 100 ? -7.283 13.279 6.037 1.00 76.62 100 GLY A O 1
ATOM 798 N N . ALA A 1 101 ? -8.932 14.630 6.729 1.00 77.88 101 ALA A N 1
ATOM 799 C CA . ALA A 1 101 ? -9.334 13.779 7.852 1.00 77.88 101 ALA A CA 1
ATOM 800 C C . ALA A 1 101 ? -9.944 12.427 7.423 1.00 77.88 101 ALA A C 1
ATOM 802 O O . ALA A 1 101 ? -9.752 11.428 8.115 1.00 77.88 101 ALA A O 1
ATOM 803 N N . ASP A 1 102 ? -10.650 12.374 6.286 1.00 90.12 102 ASP A N 1
ATOM 804 C CA . ASP A 1 102 ? -11.232 11.131 5.765 1.00 90.12 102 ASP A CA 1
ATOM 805 C C . ASP A 1 102 ? -10.279 10.437 4.782 1.00 90.12 102 ASP A C 1
ATOM 807 O O . ASP A 1 102 ? -10.244 10.713 3.577 1.00 90.12 102 ASP A O 1
ATOM 811 N N . LEU A 1 103 ? -9.490 9.511 5.325 1.00 90.62 103 LEU A N 1
ATOM 812 C CA . LEU A 1 103 ? -8.542 8.712 4.557 1.00 90.62 103 LEU A CA 1
ATOM 813 C C . LEU A 1 103 ? -9.222 7.754 3.574 1.00 90.62 103 LEU A C 1
ATOM 815 O O . LEU A 1 103 ? -8.699 7.544 2.482 1.00 90.62 103 LEU A O 1
ATOM 819 N N . ILE A 1 104 ? -10.370 7.169 3.935 1.00 93.12 104 ILE A N 1
ATOM 820 C CA . ILE A 1 104 ? -11.047 6.186 3.078 1.00 93.12 104 ILE A CA 1
ATOM 821 C C . ILE A 1 104 ? -11.566 6.893 1.834 1.00 93.12 104 ILE A C 1
ATOM 823 O O . ILE A 1 104 ? -11.246 6.483 0.718 1.00 93.12 104 ILE A O 1
ATOM 827 N N . GLN A 1 105 ? -12.313 7.981 2.025 1.00 92.50 105 GLN A N 1
ATOM 828 C CA . GLN A 1 105 ? -12.874 8.741 0.917 1.00 92.50 105 GLN A CA 1
ATOM 829 C C . GLN A 1 105 ? -11.770 9.312 0.019 1.00 92.50 105 GLN A C 1
ATOM 831 O O . GLN A 1 105 ? -11.885 9.257 -1.206 1.00 92.50 105 GLN A O 1
ATOM 836 N N . CYS A 1 106 ? -10.684 9.822 0.610 1.00 92.19 106 CYS A N 1
ATOM 837 C CA . CYS A 1 106 ? -9.547 10.342 -0.146 1.00 92.19 106 CYS A CA 1
ATOM 838 C C . CYS A 1 106 ? -8.926 9.278 -1.061 1.00 92.19 106 CYS A C 1
ATOM 840 O O . CYS A 1 106 ? -8.698 9.522 -2.246 1.00 92.19 106 CYS A O 1
ATOM 842 N N . VAL A 1 107 ? -8.663 8.090 -0.515 1.00 93.00 107 VAL A N 1
ATOM 843 C CA . VAL A 1 107 ? -7.981 7.023 -1.246 1.00 93.00 107 VAL A CA 1
ATOM 844 C C . VAL A 1 107 ? -8.898 6.380 -2.289 1.00 93.00 107 VAL A C 1
ATOM 846 O O . VAL A 1 107 ? -8.457 6.167 -3.415 1.00 93.00 107 VAL A O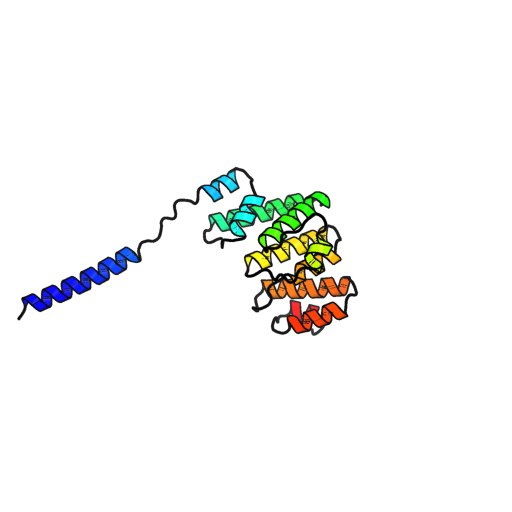 1
ATOM 849 N N . GLU A 1 108 ? -10.170 6.123 -1.969 1.00 89.75 108 GLU A N 1
ATOM 850 C CA . GLU A 1 108 ? -11.122 5.510 -2.912 1.00 89.75 108 GLU A CA 1
ATOM 851 C C . GLU A 1 108 ? -11.451 6.420 -4.108 1.00 89.75 108 GLU A C 1
ATOM 853 O O . GLU A 1 108 ? -11.659 5.924 -5.214 1.00 89.75 108 GLU A O 1
ATOM 858 N N . ASN A 1 109 ? -11.457 7.743 -3.916 1.00 87.50 109 ASN A N 1
ATOM 859 C CA . ASN A 1 109 ? -11.704 8.704 -4.998 1.00 87.50 109 ASN A CA 1
ATOM 860 C C . ASN A 1 109 ? -10.447 9.037 -5.813 1.00 87.50 109 ASN A C 1
ATOM 862 O O . ASN A 1 109 ? -10.530 9.686 -6.861 1.00 87.50 109 ASN A O 1
ATOM 866 N N . SER A 1 110 ? -9.274 8.617 -5.343 1.00 86.00 110 SER A N 1
ATOM 867 C CA . SER A 1 110 ? -8.013 8.929 -5.992 1.00 86.00 110 SER A CA 1
ATOM 868 C C . SER A 1 110 ? -7.804 8.077 -7.241 1.00 86.00 110 SER A C 1
ATOM 870 O O . SER A 1 110 ? -7.862 6.850 -7.213 1.00 86.00 110 SER A O 1
ATOM 872 N N . ARG A 1 111 ? -7.470 8.735 -8.355 1.00 82.06 111 ARG A N 1
ATOM 873 C CA . ARG A 1 111 ? -6.921 8.071 -9.553 1.00 82.06 111 ARG A CA 1
ATOM 874 C C . ARG A 1 111 ? -5.392 8.015 -9.537 1.00 82.06 111 ARG A C 1
ATOM 876 O O . ARG A 1 111 ? -4.776 7.626 -10.528 1.00 82.06 111 ARG A O 1
ATOM 883 N N . PHE A 1 112 ? -4.774 8.459 -8.446 1.00 81.19 112 PHE A N 1
ATOM 884 C CA . PHE A 1 112 ? -3.332 8.572 -8.343 1.00 81.19 112 PHE A CA 1
ATOM 885 C C . PHE A 1 112 ? -2.676 7.190 -8.234 1.00 81.19 112 PHE A C 1
ATOM 887 O O . PHE A 1 112 ? -3.182 6.290 -7.566 1.00 81.19 112 PHE A O 1
ATOM 894 N N . LYS A 1 113 ? -1.515 7.038 -8.874 1.00 80.06 113 LYS A N 1
ATOM 895 C CA . LYS A 1 113 ? -0.657 5.858 -8.747 1.00 80.06 113 LYS A CA 1
ATOM 896 C C . LYS A 1 113 ? 0.722 6.308 -8.281 1.00 80.06 113 LYS A C 1
ATOM 898 O O . LYS A 1 113 ? 1.369 7.117 -8.949 1.00 80.06 113 LYS A O 1
ATOM 903 N N . GLY A 1 114 ? 1.153 5.796 -7.134 1.00 73.00 114 GLY A N 1
ATOM 904 C CA . GLY A 1 114 ? 2.459 6.059 -6.544 1.00 73.00 114 GLY A CA 1
ATOM 905 C C . GLY A 1 114 ? 3.579 5.559 -7.435 1.00 73.00 114 GLY A C 1
ATOM 906 O O . GLY A 1 114 ? 3.702 4.359 -7.624 1.00 73.00 114 GLY A O 1
ATOM 907 N N . ARG A 1 115 ? 4.412 6.453 -7.973 1.00 74.38 115 ARG A N 1
ATOM 908 C CA . ARG A 1 115 ? 5.475 6.060 -8.908 1.00 74.38 115 ARG A CA 1
ATOM 909 C C . ARG A 1 115 ? 6.753 5.652 -8.180 1.00 74.38 115 ARG A C 1
ATOM 911 O O . ARG A 1 115 ? 7.289 6.402 -7.367 1.00 74.38 115 ARG A O 1
ATOM 918 N N . GLY A 1 116 ? 7.298 4.501 -8.564 1.00 68.56 116 GLY A N 1
ATOM 919 C CA . GLY A 1 116 ? 8.612 4.040 -8.120 1.00 68.56 116 GLY A CA 1
ATOM 920 C C . GLY A 1 116 ? 8.623 3.276 -6.792 1.00 68.56 116 GLY A C 1
ATOM 921 O O . GLY A 1 116 ? 7.613 3.086 -6.119 1.00 68.56 116 GLY A O 1
ATOM 922 N N . VAL A 1 117 ? 9.816 2.801 -6.425 1.00 65.56 117 VAL A N 1
ATOM 923 C CA . VAL A 1 117 ? 10.013 1.855 -5.311 1.00 65.56 117 VAL A CA 1
ATOM 924 C C . VAL A 1 117 ? 9.655 2.468 -3.958 1.00 65.56 117 VAL A C 1
ATOM 926 O O . VAL A 1 117 ? 9.049 1.794 -3.131 1.00 65.56 117 VAL A O 1
ATOM 929 N N . VAL A 1 118 ? 9.993 3.740 -3.735 1.00 63.62 118 VAL A N 1
ATOM 930 C CA . VAL A 1 118 ? 9.722 4.426 -2.461 1.00 63.62 118 VAL A CA 1
ATOM 931 C C . VAL A 1 118 ? 8.220 4.602 -2.240 1.00 63.62 118 VAL A C 1
ATOM 933 O O . VAL A 1 118 ? 7.731 4.293 -1.156 1.00 63.62 118 VAL A O 1
ATOM 936 N N . ALA A 1 119 ? 7.478 5.016 -3.271 1.00 71.69 119 ALA A N 1
ATOM 937 C CA . ALA A 1 119 ? 6.026 5.138 -3.186 1.00 71.69 119 ALA A CA 1
ATOM 938 C C . ALA A 1 119 ? 5.371 3.775 -2.910 1.00 71.69 119 ALA A C 1
ATOM 940 O O . ALA A 1 119 ? 4.559 3.653 -1.999 1.00 71.69 119 ALA A O 1
ATOM 941 N N . ASN A 1 120 ? 5.793 2.722 -3.612 1.00 78.12 120 ASN A N 1
ATOM 942 C CA . ASN A 1 120 ? 5.313 1.362 -3.360 1.00 78.12 120 ASN A CA 1
ATOM 943 C C . ASN A 1 120 ? 5.666 0.844 -1.955 1.00 78.12 120 ASN A C 1
ATOM 945 O O . ASN A 1 120 ? 4.878 0.112 -1.355 1.00 78.12 120 ASN A O 1
ATOM 949 N N . LEU A 1 121 ? 6.816 1.235 -1.398 1.00 72.44 121 LEU A N 1
ATOM 950 C CA . LEU A 1 121 ? 7.174 0.909 -0.020 1.00 72.44 121 LEU A CA 1
ATOM 951 C C . LEU A 1 121 ? 6.255 1.637 0.968 1.00 72.44 121 LEU A C 1
ATOM 953 O O . LEU A 1 121 ? 5.712 0.995 1.862 1.00 72.44 121 LEU A O 1
ATOM 957 N N . ALA A 1 122 ? 6.025 2.939 0.778 1.00 71.88 122 ALA A N 1
ATOM 958 C CA . ALA A 1 122 ? 5.099 3.718 1.600 1.00 71.88 122 ALA A CA 1
ATOM 959 C C . ALA A 1 122 ? 3.674 3.136 1.561 1.00 71.88 122 ALA A C 1
ATOM 961 O O . ALA A 1 122 ? 3.052 2.973 2.608 1.00 71.88 122 ALA A O 1
ATOM 962 N N . ILE A 1 123 ? 3.197 2.725 0.381 1.00 84.25 123 ILE A N 1
ATOM 963 C CA . ILE A 1 123 ? 1.903 2.048 0.197 1.00 84.25 123 ILE A CA 1
ATOM 964 C C . ILE A 1 123 ? 1.854 0.736 0.976 1.00 84.25 123 ILE A C 1
ATOM 966 O O . ILE A 1 123 ? 0.888 0.485 1.697 1.00 84.25 123 ILE A O 1
ATOM 970 N N . LEU A 1 124 ? 2.900 -0.091 0.879 1.00 83.75 124 LEU A N 1
ATOM 971 C CA . LEU A 1 124 ? 2.963 -1.345 1.623 1.00 83.75 124 LEU A CA 1
ATOM 972 C C . LEU A 1 124 ? 2.873 -1.085 3.132 1.00 83.75 124 LEU A C 1
ATOM 974 O O . LEU A 1 124 ? 2.061 -1.716 3.806 1.00 83.75 124 LEU A O 1
ATOM 978 N N . ARG A 1 125 ? 3.646 -0.127 3.656 1.00 81.25 125 ARG A N 1
ATOM 979 C CA . ARG A 1 125 ? 3.639 0.217 5.087 1.00 81.25 125 ARG A CA 1
ATOM 980 C C . ARG A 1 125 ? 2.288 0.757 5.543 1.00 81.25 125 ARG A C 1
ATOM 982 O O . ARG A 1 125 ? 1.729 0.243 6.507 1.00 81.25 125 ARG A O 1
ATOM 989 N N . ALA A 1 126 ? 1.716 1.710 4.814 1.00 85.62 126 ALA A N 1
ATOM 990 C CA . ALA A 1 126 ? 0.398 2.261 5.111 1.00 85.62 126 ALA A CA 1
ATOM 991 C C . ALA A 1 126 ? -0.711 1.185 5.064 1.00 85.62 126 ALA A C 1
ATOM 993 O O . ALA A 1 126 ? -1.621 1.177 5.898 1.00 85.62 126 ALA A O 1
ATOM 994 N N . SER A 1 127 ? -0.608 0.214 4.149 1.00 91.88 127 SER A N 1
ATOM 995 C CA . SER A 1 127 ? -1.521 -0.936 4.094 1.00 91.88 127 SER A CA 1
ATOM 996 C C . SER A 1 127 ? -1.379 -1.867 5.310 1.00 91.88 127 SER A C 1
ATOM 998 O O . SER A 1 127 ? -2.364 -2.362 5.853 1.00 91.88 127 SER A O 1
ATOM 1000 N N . GLU A 1 128 ? -0.156 -2.085 5.797 1.00 86.44 128 GLU A N 1
ATOM 1001 C CA . GLU A 1 128 ? 0.087 -2.907 6.986 1.00 86.44 128 GLU A CA 1
ATOM 1002 C C . GLU A 1 128 ? -0.417 -2.209 8.257 1.00 86.44 128 GLU A C 1
ATOM 1004 O O . GLU A 1 128 ? -0.986 -2.861 9.133 1.00 86.44 128 GLU A O 1
ATOM 1009 N N . LEU A 1 129 ? -0.259 -0.884 8.341 1.00 85.50 129 LEU A N 1
ATOM 1010 C CA . LEU A 1 129 ? -0.792 -0.060 9.426 1.00 85.50 129 LEU A CA 1
ATOM 1011 C C . LEU A 1 129 ? -2.324 -0.074 9.466 1.00 85.50 129 LEU A C 1
ATOM 1013 O O . LEU A 1 129 ? -2.902 -0.336 10.518 1.00 85.50 129 LEU A O 1
ATOM 1017 N N . SER A 1 130 ? -2.981 0.139 8.324 1.00 90.62 130 SER A N 1
ATOM 1018 C CA . SER A 1 130 ? -4.449 0.090 8.226 1.00 90.62 130 SER A CA 1
ATOM 1019 C C . SER A 1 130 ? -5.007 -1.291 8.581 1.00 90.62 130 SER A C 1
ATOM 1021 O O . SER A 1 130 ? -5.987 -1.381 9.320 1.00 90.62 130 SER A O 1
ATOM 1023 N N . LYS A 1 131 ? -4.336 -2.376 8.167 1.00 90.69 131 LYS A N 1
ATOM 1024 C CA . LYS A 1 131 ? -4.680 -3.738 8.606 1.00 90.69 131 LYS A CA 1
ATOM 1025 C C . LYS A 1 131 ? -4.567 -3.902 10.124 1.00 90.69 131 LYS A C 1
ATOM 1027 O O . LYS A 1 131 ? -5.429 -4.531 10.731 1.00 90.69 131 LYS A O 1
ATOM 1032 N N . LYS A 1 132 ? -3.519 -3.349 10.747 1.00 86.31 132 LYS A N 1
ATOM 1033 C CA . LYS A 1 132 ? -3.282 -3.459 12.199 1.00 86.31 132 LYS A CA 1
ATOM 1034 C C . LYS A 1 132 ? -4.358 -2.786 13.047 1.00 86.31 132 LYS A C 1
ATOM 1036 O O . LYS A 1 132 ? -4.664 -3.299 14.115 1.00 86.31 132 LYS A O 1
ATOM 1041 N N . ILE A 1 133 ? -4.946 -1.690 12.570 1.00 89.06 133 ILE A N 1
ATOM 1042 C CA . ILE A 1 133 ? -6.095 -1.035 13.222 1.00 89.06 133 ILE A CA 1
ATOM 1043 C C . ILE A 1 133 ? -7.448 -1.634 12.795 1.00 89.06 133 ILE A C 1
ATOM 1045 O O . ILE A 1 133 ? -8.493 -1.064 13.086 1.00 89.06 133 ILE A O 1
ATOM 1049 N N . GLY A 1 134 ? -7.451 -2.761 12.073 1.00 89.88 134 GLY A N 1
ATOM 1050 C CA . GLY A 1 134 ? -8.668 -3.451 11.635 1.00 89.88 134 GLY A CA 1
ATOM 1051 C C . GLY A 1 134 ? -9.412 -2.782 10.473 1.00 89.88 134 GLY A C 1
ATOM 1052 O O . GLY A 1 134 ? -10.496 -3.229 10.104 1.00 89.88 134 GLY A O 1
ATOM 1053 N N . ASN A 1 135 ? -8.850 -1.741 9.852 1.00 93.44 135 ASN A N 1
ATOM 1054 C CA . ASN A 1 135 ? -9.501 -1.018 8.763 1.00 93.44 135 ASN A CA 1
ATOM 1055 C C . ASN A 1 135 ? -9.152 -1.629 7.396 1.00 93.44 135 ASN A C 1
ATOM 1057 O O . ASN A 1 135 ? -8.354 -1.093 6.623 1.00 93.44 135 ASN A O 1
ATOM 1061 N N . LEU A 1 136 ? -9.769 -2.775 7.100 1.00 93.50 136 LEU A N 1
ATOM 1062 C CA . LEU A 1 136 ? -9.542 -3.523 5.857 1.00 93.50 136 LEU A CA 1
ATOM 1063 C C . LEU A 1 136 ? -9.958 -2.740 4.603 1.00 93.50 136 LEU A C 1
ATOM 1065 O O . LEU A 1 136 ? -9.325 -2.875 3.557 1.00 93.50 136 LEU A O 1
ATOM 1069 N N . ARG A 1 137 ? -10.985 -1.887 4.701 1.00 94.94 137 ARG A N 1
ATOM 1070 C CA . ARG A 1 137 ? -11.429 -1.046 3.580 1.00 94.94 137 ARG A CA 1
ATOM 1071 C C . ARG A 1 137 ? -10.365 -0.019 3.205 1.00 94.94 137 ARG A C 1
ATOM 1073 O O . ARG A 1 137 ? -10.021 0.103 2.032 1.00 94.94 137 ARG A O 1
ATOM 1080 N N . LEU A 1 138 ? -9.795 0.656 4.204 1.00 95.44 138 LEU A N 1
ATOM 1081 C CA . LEU A 1 138 ? -8.670 1.566 3.997 1.00 95.44 138 LEU A CA 1
ATOM 1082 C C . LEU A 1 138 ? -7.450 0.823 3.442 1.00 95.44 138 LEU A C 1
ATOM 1084 O O . LEU A 1 138 ? -6.822 1.305 2.503 1.00 95.44 138 LEU A O 1
ATOM 1088 N N . GLN A 1 139 ? -7.150 -0.370 3.966 1.00 95.38 139 GLN A N 1
ATOM 1089 C CA . GLN A 1 139 ? -6.066 -1.208 3.452 1.00 95.38 139 GLN A CA 1
ATOM 1090 C C . GLN A 1 139 ? -6.228 -1.488 1.952 1.00 95.38 139 GLN A C 1
ATOM 1092 O O . GLN A 1 139 ? -5.288 -1.271 1.184 1.00 95.38 139 GLN A O 1
ATOM 1097 N N . ALA A 1 140 ? -7.403 -1.966 1.536 1.00 94.25 140 ALA A N 1
ATOM 1098 C CA . ALA A 1 140 ? -7.681 -2.294 0.142 1.00 94.25 140 ALA A CA 1
ATOM 1099 C C . ALA A 1 140 ? -7.565 -1.059 -0.764 1.00 94.25 140 ALA A C 1
ATOM 1101 O O . ALA A 1 140 ? -6.917 -1.124 -1.808 1.00 94.25 140 ALA A O 1
ATOM 1102 N N . GLY A 1 141 ? -8.108 0.083 -0.328 1.00 94.12 141 GLY A N 1
ATOM 1103 C CA . GLY A 1 141 ? -7.960 1.352 -1.037 1.00 94.12 141 GLY A CA 1
ATOM 1104 C C . GLY A 1 141 ? -6.493 1.749 -1.220 1.00 94.12 141 GLY A C 1
ATOM 1105 O O . GLY A 1 141 ? -6.072 2.060 -2.331 1.00 94.12 141 GLY A O 1
ATOM 1106 N N . ILE A 1 142 ? -5.688 1.700 -0.152 1.00 94.50 142 ILE A N 1
ATOM 1107 C CA . ILE A 1 142 ? -4.273 2.107 -0.199 1.00 94.50 142 ILE A CA 1
ATOM 1108 C C . ILE A 1 142 ? -3.499 1.242 -1.195 1.00 94.50 142 ILE A C 1
ATOM 1110 O O . ILE A 1 142 ? -2.705 1.760 -1.979 1.00 94.50 142 ILE A O 1
ATOM 1114 N N . LEU A 1 143 ? -3.751 -0.069 -1.211 1.00 94.62 143 LEU A N 1
ATOM 1115 C CA . LEU A 1 143 ? -3.069 -1.006 -2.107 1.00 94.62 143 LEU A CA 1
ATOM 1116 C C . LEU A 1 143 ? -3.363 -0.731 -3.588 1.00 94.62 143 LEU A C 1
ATOM 1118 O O . LEU A 1 143 ? -2.492 -0.969 -4.430 1.00 94.62 143 LEU A O 1
ATOM 1122 N N . LEU A 1 144 ? -4.523 -0.149 -3.915 1.00 92.94 144 LEU A N 1
ATOM 1123 C CA . LEU A 1 144 ? -4.832 0.292 -5.278 1.00 92.94 144 LEU A CA 1
ATOM 1124 C C . LEU A 1 144 ? -3.960 1.455 -5.750 1.00 92.94 144 LEU A C 1
ATOM 1126 O O . LEU A 1 144 ? -3.858 1.660 -6.957 1.00 92.94 144 LEU A O 1
ATOM 1130 N N . LEU A 1 145 ? -3.299 2.193 -4.860 1.00 91.00 145 LEU A N 1
ATOM 1131 C CA . LEU A 1 145 ? -2.391 3.272 -5.257 1.00 91.00 145 LEU A CA 1
ATOM 1132 C C . LEU A 1 145 ? -1.067 2.742 -5.826 1.00 91.00 145 LEU A C 1
ATOM 1134 O O . LEU A 1 145 ? -0.279 3.529 -6.345 1.00 91.00 145 LEU A O 1
ATOM 1138 N N . SER A 1 146 ? -0.790 1.439 -5.713 1.00 89.25 146 SER A N 1
ATOM 1139 C CA . SER A 1 146 ? 0.501 0.868 -6.109 1.00 89.25 146 SER A CA 1
ATOM 1140 C C . SER A 1 146 ? 0.755 0.941 -7.614 1.00 89.25 146 SER A C 1
ATOM 1142 O O . SER A 1 146 ? -0.141 0.741 -8.437 1.00 89.25 146 SER A O 1
ATOM 1144 N N . ASP A 1 147 ? 2.011 1.210 -7.972 1.00 83.62 147 ASP A N 1
ATOM 1145 C CA . ASP A 1 147 ? 2.506 1.072 -9.337 1.00 83.62 147 ASP A CA 1
ATOM 1146 C C . ASP A 1 147 ? 2.950 -0.375 -9.577 1.00 83.62 147 ASP A C 1
ATOM 1148 O O . ASP A 1 147 ? 3.964 -0.859 -9.058 1.00 83.62 147 ASP A O 1
ATOM 1152 N N . THR A 1 148 ? 2.153 -1.078 -10.372 1.00 86.25 148 THR A N 1
ATOM 1153 C CA . THR A 1 148 ? 2.341 -2.479 -10.754 1.00 86.25 148 THR A CA 1
ATOM 1154 C C . THR A 1 148 ? 2.782 -2.619 -12.213 1.00 86.25 148 THR A C 1
ATOM 1156 O O . THR A 1 148 ? 2.649 -3.686 -12.801 1.00 86.25 148 THR A O 1
ATOM 1159 N N . ASN A 1 149 ? 3.359 -1.571 -12.814 1.00 82.81 149 ASN A N 1
ATOM 1160 C CA . ASN A 1 149 ? 3.826 -1.628 -14.205 1.00 82.81 149 ASN A CA 1
ATOM 1161 C C . ASN A 1 149 ? 5.079 -2.497 -14.403 1.00 82.81 149 ASN A C 1
ATOM 1163 O O . ASN A 1 149 ? 5.419 -2.839 -15.534 1.00 82.81 149 ASN A O 1
ATOM 1167 N N . ARG A 1 150 ? 5.807 -2.822 -13.329 1.00 78.25 150 ARG A N 1
ATOM 1168 C CA . ARG A 1 150 ? 7.036 -3.625 -13.385 1.00 78.25 150 ARG A CA 1
ATOM 1169 C C . ARG A 1 150 ? 6.925 -4.840 -12.487 1.00 78.25 150 ARG A C 1
ATOM 1171 O O . ARG A 1 150 ? 6.654 -4.693 -11.296 1.00 78.25 150 ARG A O 1
ATOM 1178 N N . ASP A 1 151 ? 7.244 -6.010 -13.027 1.00 80.44 151 ASP A N 1
ATOM 1179 C CA . ASP A 1 151 ? 7.310 -7.228 -12.230 1.00 80.44 151 ASP A CA 1
ATOM 1180 C C . ASP A 1 151 ? 8.579 -7.269 -11.373 1.00 80.44 151 ASP A C 1
ATOM 1182 O O . ASP A 1 151 ? 9.703 -7.288 -11.870 1.00 80.44 151 ASP A O 1
ATOM 1186 N N . ASN A 1 152 ? 8.389 -7.206 -10.057 1.00 76.62 152 ASN A N 1
ATOM 1187 C CA . ASN A 1 152 ? 9.447 -7.229 -9.055 1.00 76.62 152 ASN A CA 1
ATOM 1188 C C . ASN A 1 152 ? 8.879 -7.716 -7.705 1.00 76.62 152 ASN A C 1
ATOM 1190 O O . ASN A 1 152 ? 7.661 -7.679 -7.505 1.00 76.62 152 ASN A O 1
ATOM 1194 N N . PRO A 1 153 ? 9.729 -8.128 -6.745 1.00 76.31 153 PRO A N 1
ATOM 1195 C CA . PRO A 1 153 ? 9.265 -8.688 -5.473 1.00 76.31 153 PRO A CA 1
ATOM 1196 C C . PRO A 1 153 ? 8.303 -7.790 -4.679 1.00 76.31 153 PRO A C 1
ATOM 1198 O O . PRO A 1 153 ? 7.366 -8.294 -4.060 1.00 76.31 153 PRO A O 1
ATOM 1201 N N . LEU A 1 154 ? 8.498 -6.467 -4.709 1.00 72.75 154 LEU A N 1
ATOM 1202 C CA . LEU A 1 154 ? 7.639 -5.519 -3.997 1.00 72.75 154 LEU A CA 1
ATOM 1203 C C . LEU A 1 154 ? 6.261 -5.414 -4.661 1.00 72.75 154 LEU A C 1
ATOM 1205 O O . LEU A 1 154 ? 5.247 -5.517 -3.973 1.00 72.75 154 LEU A O 1
ATOM 1209 N N . SER A 1 155 ? 6.214 -5.280 -5.988 1.00 79.19 155 SER A N 1
ATOM 1210 C CA . SER A 1 155 ? 4.957 -5.249 -6.745 1.00 79.19 155 SER A CA 1
ATOM 1211 C C . SER A 1 155 ? 4.179 -6.564 -6.601 1.00 79.19 155 SER A C 1
ATOM 1213 O O . SER A 1 155 ? 2.976 -6.521 -6.368 1.00 79.19 155 SER A O 1
ATOM 1215 N N . ARG A 1 156 ? 4.848 -7.727 -6.608 1.00 81.00 156 ARG A N 1
ATOM 1216 C CA . ARG A 1 156 ? 4.212 -9.035 -6.336 1.00 81.00 156 ARG A CA 1
ATOM 1217 C C . ARG A 1 156 ? 3.559 -9.087 -4.957 1.00 81.00 156 ARG A C 1
ATOM 1219 O O . ARG A 1 156 ? 2.411 -9.504 -4.830 1.00 81.00 156 ARG A O 1
ATOM 1226 N N . ARG A 1 157 ? 4.266 -8.621 -3.920 1.00 82.25 157 ARG A N 1
ATOM 1227 C CA . ARG A 1 157 ? 3.733 -8.567 -2.550 1.00 82.25 157 ARG A CA 1
ATOM 1228 C C . ARG A 1 157 ? 2.532 -7.628 -2.437 1.00 82.25 157 ARG A C 1
ATOM 1230 O O . ARG A 1 157 ? 1.558 -7.977 -1.779 1.00 82.25 157 ARG A O 1
ATOM 1237 N N . LEU A 1 158 ? 2.591 -6.459 -3.075 1.00 87.88 158 LEU A N 1
ATOM 1238 C CA . LEU A 1 158 ? 1.482 -5.501 -3.109 1.00 87.88 158 LEU A CA 1
ATOM 1239 C C . LEU A 1 158 ? 0.246 -6.092 -3.795 1.00 87.88 158 LEU A C 1
ATOM 1241 O O . LEU A 1 158 ? -0.849 -5.989 -3.248 1.00 87.88 158 LEU A O 1
ATOM 1245 N N . VAL A 1 159 ? 0.426 -6.768 -4.935 1.00 91.56 159 VAL A N 1
ATOM 1246 C CA . VAL A 1 159 ? -0.664 -7.444 -5.656 1.00 91.56 159 VAL A CA 1
ATOM 1247 C C . VAL A 1 159 ? -1.286 -8.547 -4.804 1.00 91.56 159 VAL A C 1
ATOM 1249 O O . VAL A 1 159 ? -2.498 -8.541 -4.608 1.00 91.56 159 VAL A O 1
ATOM 1252 N N . ALA A 1 160 ? -0.477 -9.447 -4.237 1.00 85.81 160 ALA A N 1
ATOM 1253 C CA . ALA A 1 160 ? -0.978 -10.528 -3.388 1.00 85.81 160 ALA A CA 1
ATOM 1254 C C . ALA A 1 160 ? -1.758 -9.987 -2.176 1.00 85.81 160 ALA A C 1
ATOM 1256 O O . ALA A 1 160 ? -2.872 -10.428 -1.901 1.00 85.81 160 ALA A O 1
ATOM 1257 N N . ASN A 1 161 ? -1.218 -8.971 -1.494 1.00 90.88 161 ASN A N 1
ATOM 1258 C CA . ASN A 1 161 ? -1.901 -8.324 -0.375 1.00 90.88 161 ASN A CA 1
ATOM 1259 C C . ASN A 1 161 ? -3.205 -7.639 -0.800 1.00 90.88 161 ASN A C 1
ATOM 1261 O O . ASN A 1 161 ? -4.175 -7.680 -0.047 1.00 90.88 161 ASN A O 1
ATOM 1265 N N . GLY A 1 162 ? -3.231 -7.006 -1.977 1.00 92.88 162 GLY A N 1
ATOM 1266 C CA . GLY A 1 162 ? -4.419 -6.339 -2.509 1.00 92.88 162 GLY A CA 1
ATOM 1267 C C . GLY A 1 162 ? -5.538 -7.332 -2.799 1.00 92.88 162 GLY A C 1
ATOM 1268 O O . GLY A 1 162 ? -6.662 -7.133 -2.347 1.00 92.88 162 GLY A O 1
ATOM 1269 N N . LEU A 1 163 ? -5.214 -8.442 -3.466 1.00 92.75 163 LEU A N 1
ATOM 1270 C CA . LEU A 1 163 ? -6.166 -9.519 -3.743 1.00 92.75 163 LEU A CA 1
ATOM 1271 C C . LEU A 1 163 ? -6.742 -10.107 -2.454 1.00 92.75 163 LEU A C 1
ATOM 1273 O O . LEU A 1 163 ? -7.959 -10.174 -2.302 1.00 92.75 163 LEU A O 1
ATOM 1277 N N . LEU A 1 164 ? -5.883 -10.438 -1.486 1.00 90.94 164 LEU A N 1
ATOM 1278 C CA . LEU A 1 164 ? -6.328 -10.936 -0.185 1.00 90.94 164 LEU A CA 1
ATOM 1279 C C . LEU A 1 164 ? -7.209 -9.919 0.555 1.00 90.94 164 LEU A C 1
ATOM 1281 O O . LEU A 1 164 ? -8.191 -10.308 1.181 1.00 90.94 164 LEU A O 1
ATOM 1285 N N . ALA A 1 165 ? -6.893 -8.622 0.488 1.00 93.19 165 ALA A N 1
ATOM 1286 C CA . ALA A 1 165 ? -7.712 -7.584 1.109 1.00 93.19 165 ALA A CA 1
ATOM 1287 C C . ALA A 1 165 ? -9.115 -7.510 0.481 1.00 93.19 165 ALA A C 1
ATOM 1289 O O . ALA A 1 165 ? -10.097 -7.453 1.217 1.00 93.19 165 ALA A O 1
ATOM 1290 N N . PHE A 1 166 ? -9.231 -7.576 -0.851 1.00 94.00 166 PHE A N 1
ATOM 1291 C CA . PHE A 1 166 ? -10.536 -7.596 -1.523 1.00 94.00 166 PHE A CA 1
ATOM 1292 C C . PHE A 1 166 ? -11.344 -8.853 -1.214 1.00 94.00 166 PHE A C 1
ATOM 1294 O O . PHE A 1 166 ? -12.542 -8.746 -0.953 1.00 94.00 166 PHE A O 1
ATOM 1301 N N . VAL A 1 167 ? -10.697 -10.021 -1.182 1.00 91.50 167 VAL A N 1
ATOM 1302 C CA . VAL A 1 167 ? -11.341 -11.287 -0.803 1.00 91.50 167 VAL A CA 1
ATOM 1303 C C . VAL A 1 167 ? -11.863 -11.220 0.632 1.00 91.50 167 VAL A C 1
ATOM 1305 O O . VAL A 1 167 ? -13.024 -11.536 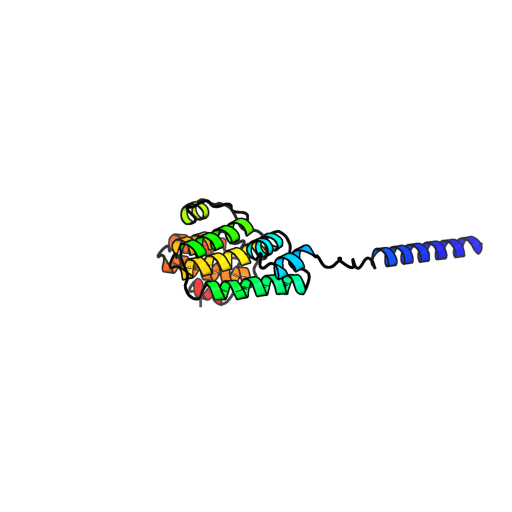0.872 1.00 91.50 167 VAL A O 1
ATOM 1308 N N . ASN A 1 168 ? -11.059 -10.722 1.576 1.00 91.94 168 ASN A N 1
ATOM 1309 C CA . ASN A 1 168 ? -11.477 -10.566 2.974 1.00 91.94 168 ASN A CA 1
ATOM 1310 C C . ASN A 1 168 ? -12.636 -9.570 3.151 1.00 91.94 168 ASN A C 1
ATOM 1312 O O . ASN A 1 168 ? -13.377 -9.662 4.125 1.00 91.94 168 ASN A O 1
ATOM 1316 N N . LEU A 1 169 ? -12.794 -8.618 2.227 1.00 93.50 169 LEU A N 1
ATOM 1317 C CA . LEU A 1 169 ? -13.921 -7.683 2.191 1.00 93.50 169 LEU A CA 1
ATOM 1318 C C . LEU A 1 169 ? -15.152 -8.236 1.449 1.00 93.50 169 LEU A C 1
ATOM 1320 O O . LEU A 1 169 ? -16.158 -7.535 1.363 1.00 93.50 169 LEU A O 1
ATOM 1324 N N . GLY A 1 170 ? -15.077 -9.436 0.862 1.00 92.69 170 GLY A N 1
ATOM 1325 C CA . GLY A 1 170 ? -16.124 -9.987 -0.007 1.00 92.69 170 GLY A CA 1
ATOM 1326 C C . GLY A 1 170 ? -16.306 -9.226 -1.329 1.00 92.69 170 GLY A C 1
ATOM 1327 O O . GLY A 1 170 ? -17.325 -9.376 -1.996 1.00 92.69 170 GLY A O 1
ATOM 1328 N N . GLN A 1 171 ? -15.342 -8.387 -1.725 1.00 92.62 171 GLN A N 1
ATOM 1329 C CA . GLN A 1 171 ? -15.408 -7.549 -2.928 1.00 92.62 171 GLN A CA 1
ATOM 1330 C C . GLN A 1 171 ? -14.837 -8.282 -4.151 1.00 92.62 171 GLN A C 1
ATOM 1332 O O . GLN A 1 171 ? -13.839 -7.857 -4.738 1.00 92.62 171 GLN A O 1
ATOM 1337 N N . PHE A 1 172 ? -15.461 -9.395 -4.537 1.00 91.19 172 PHE A N 1
ATOM 1338 C CA . PHE A 1 172 ? -14.952 -10.275 -5.597 1.00 91.19 172 PHE A CA 1
ATOM 1339 C C . PHE A 1 172 ? -14.850 -9.590 -6.966 1.00 91.19 172 PHE A C 1
ATOM 1341 O O . PHE A 1 172 ? -13.840 -9.759 -7.643 1.00 91.19 172 PHE A O 1
ATOM 1348 N N . ASP A 1 173 ? -15.804 -8.731 -7.334 1.00 92.00 173 ASP A N 1
ATOM 1349 C CA . ASP A 1 173 ? -15.757 -7.994 -8.609 1.00 92.00 173 ASP A CA 1
ATOM 1350 C C . ASP A 1 173 ? -14.521 -7.089 -8.710 1.00 92.00 173 ASP A C 1
ATOM 1352 O O . ASP A 1 173 ? -13.856 -7.005 -9.746 1.00 92.00 173 ASP A O 1
ATOM 1356 N N . ARG A 1 174 ? -14.162 -6.433 -7.598 1.00 91.75 174 ARG A N 1
ATOM 1357 C CA . ARG A 1 174 ? -12.950 -5.607 -7.519 1.00 91.75 174 ARG A CA 1
ATOM 1358 C C . ARG A 1 174 ? -11.693 -6.465 -7.539 1.00 91.75 174 ARG A C 1
ATOM 1360 O O . ARG A 1 174 ? -10.720 -6.065 -8.172 1.00 91.75 174 ARG A O 1
ATOM 1367 N N . ALA A 1 175 ? -11.715 -7.634 -6.896 1.00 90.50 175 ALA A N 1
ATOM 1368 C CA . ALA A 1 175 ? -10.610 -8.584 -6.964 1.00 90.50 175 ALA A CA 1
ATOM 1369 C C . ALA A 1 175 ? -10.365 -9.037 -8.411 1.00 90.50 175 ALA A C 1
ATOM 1371 O O . ALA A 1 175 ? -9.234 -8.949 -8.877 1.00 90.50 175 ALA A O 1
ATOM 1372 N N . LEU A 1 176 ? -11.414 -9.420 -9.146 1.00 91.00 176 LEU A N 1
ATOM 1373 C CA . LEU A 1 176 ? -11.320 -9.807 -10.558 1.00 91.00 176 LEU A CA 1
ATOM 1374 C C . LEU A 1 176 ? -10.769 -8.669 -11.424 1.00 91.00 176 LEU A C 1
ATOM 1376 O O . LEU A 1 176 ? -9.794 -8.865 -12.148 1.00 91.00 176 LEU A O 1
ATOM 1380 N N . SER A 1 177 ? -11.300 -7.450 -11.276 1.00 92.06 177 SER A N 1
ATOM 1381 C CA . SER A 1 177 ? -10.766 -6.288 -11.999 1.00 92.06 177 SER A CA 1
ATOM 1382 C C . SER A 1 177 ? -9.289 -6.032 -11.677 1.00 92.06 177 SER A C 1
ATOM 1384 O O . SER A 1 177 ? -8.498 -5.677 -12.554 1.00 92.06 177 SER A O 1
ATOM 1386 N N . PHE A 1 178 ? -8.890 -6.230 -10.420 1.00 91.31 178 PHE A N 1
ATOM 1387 C CA . PHE A 1 178 ? -7.506 -6.057 -10.001 1.00 91.31 178 PHE A CA 1
ATOM 1388 C C . PHE A 1 178 ? -6.586 -7.156 -10.556 1.00 91.31 178 PHE A C 1
ATOM 1390 O O . PHE A 1 178 ? -5.446 -6.856 -10.919 1.00 91.31 178 PHE A O 1
ATOM 1397 N N . ILE A 1 179 ? -7.069 -8.397 -10.697 1.00 91.12 179 ILE A N 1
ATOM 1398 C CA . ILE A 1 179 ? -6.353 -9.479 -11.394 1.00 91.12 179 ILE A CA 1
ATOM 1399 C C . ILE A 1 179 ? -6.068 -9.066 -12.839 1.00 91.12 179 ILE A C 1
ATOM 1401 O O . ILE A 1 179 ? -4.910 -9.114 -13.258 1.00 91.12 179 ILE A O 1
ATOM 1405 N N . ASP A 1 180 ? -7.077 -8.582 -13.563 1.00 90.88 180 ASP A N 1
ATOM 1406 C CA . ASP A 1 180 ? -6.926 -8.170 -14.962 1.00 90.88 180 ASP A CA 1
ATOM 1407 C C . ASP A 1 180 ? -5.910 -7.032 -15.126 1.00 90.88 180 ASP A C 1
ATOM 1409 O O . ASP A 1 180 ? -5.048 -7.073 -16.010 1.00 90.88 180 ASP A O 1
ATOM 1413 N N . GLN A 1 181 ? -5.958 -6.035 -14.236 1.00 89.25 181 GLN A N 1
ATOM 1414 C CA . GLN A 1 181 ? -5.020 -4.906 -14.230 1.00 89.25 181 GLN A CA 1
ATOM 1415 C C . GLN A 1 181 ? -3.579 -5.326 -13.919 1.00 89.25 181 GLN A C 1
ATOM 1417 O O . GLN A 1 181 ? -2.633 -4.672 -14.354 1.00 89.25 181 GLN A O 1
ATOM 1422 N N . THR A 1 182 ? -3.397 -6.402 -13.154 1.00 90.75 182 THR A N 1
ATOM 1423 C CA . THR A 1 182 ? -2.091 -6.834 -12.637 1.00 90.75 182 THR A CA 1
ATOM 1424 C C . THR A 1 182 ? -1.600 -8.133 -13.265 1.00 90.75 182 THR A C 1
ATOM 1426 O O . THR A 1 182 ? -0.628 -8.712 -12.784 1.00 90.75 182 THR A O 1
ATOM 1429 N N . LYS A 1 183 ? -2.216 -8.584 -14.364 1.00 88.38 183 LYS A N 1
ATOM 1430 C CA . LYS A 1 183 ? -1.917 -9.859 -15.040 1.00 88.38 183 LYS A CA 1
ATOM 1431 C C . LYS A 1 183 ? -0.438 -10.072 -15.385 1.00 88.38 183 LYS A C 1
ATOM 1433 O O . LYS A 1 183 ? 0.040 -11.198 -15.370 1.00 88.38 183 LYS A O 1
ATOM 1438 N N . ASN A 1 184 ? 0.296 -8.987 -15.640 1.00 88.38 184 ASN A N 1
ATOM 1439 C CA . ASN A 1 184 ? 1.722 -9.024 -15.977 1.00 88.38 184 ASN A CA 1
ATOM 1440 C C . ASN A 1 184 ? 2.633 -9.234 -14.749 1.00 88.38 184 ASN A C 1
ATOM 1442 O O . ASN A 1 184 ? 3.833 -9.442 -14.906 1.00 88.38 184 ASN A O 1
ATOM 1446 N N . ILE A 1 185 ? 2.085 -9.152 -13.533 1.00 86.81 185 ILE A N 1
ATOM 1447 C CA . ILE A 1 185 ? 2.778 -9.465 -12.283 1.00 86.81 185 ILE A CA 1
ATOM 1448 C C . ILE A 1 185 ? 2.553 -10.945 -11.973 1.00 86.81 185 ILE A C 1
ATOM 1450 O O . ILE A 1 185 ? 1.405 -11.392 -11.884 1.00 86.81 185 ILE A O 1
ATOM 1454 N N . THR A 1 186 ? 3.643 -11.696 -11.815 1.00 81.81 186 THR A N 1
ATOM 1455 C CA . THR A 1 186 ? 3.617 -13.161 -11.676 1.00 81.81 186 THR A CA 1
ATOM 1456 C C . THR A 1 186 ? 4.446 -13.633 -10.486 1.00 81.81 186 THR A C 1
ATOM 1458 O O . THR A 1 186 ? 5.316 -12.909 -9.998 1.00 81.81 186 THR A O 1
ATOM 1461 N N . GLY A 1 187 ? 4.206 -14.857 -10.015 1.00 78.00 187 GLY A N 1
ATOM 1462 C CA . GLY A 1 187 ? 4.986 -15.481 -8.952 1.00 78.00 187 GLY A CA 1
ATOM 1463 C C . GLY A 1 187 ? 4.118 -16.193 -7.922 1.00 78.00 187 GLY A C 1
ATOM 1464 O O . GLY A 1 187 ? 2.968 -15.837 -7.696 1.00 78.00 187 GLY A O 1
ATOM 1465 N N . SER A 1 188 ? 4.714 -17.155 -7.216 1.00 71.88 188 SER A N 1
ATOM 1466 C CA . SER A 1 188 ? 3.988 -18.083 -6.335 1.00 71.88 188 SER A CA 1
ATOM 1467 C C . SER A 1 188 ? 2.993 -17.411 -5.372 1.00 71.88 188 SER A C 1
ATOM 1469 O O . SER A 1 188 ? 1.864 -17.871 -5.251 1.00 71.88 188 SER A O 1
ATOM 1471 N N . ALA A 1 189 ? 3.354 -16.288 -4.739 1.00 68.81 189 ALA A N 1
ATOM 1472 C CA . ALA A 1 189 ? 2.444 -15.577 -3.836 1.00 68.81 189 ALA A CA 1
ATOM 1473 C C . ALA A 1 189 ? 1.257 -14.911 -4.558 1.00 68.81 189 ALA A C 1
ATOM 1475 O O . ALA A 1 189 ? 0.150 -14.893 -4.024 1.00 68.81 189 ALA A O 1
ATOM 1476 N N . THR A 1 190 ? 1.472 -14.355 -5.755 1.00 76.62 190 THR A N 1
ATOM 1477 C CA . THR A 1 190 ? 0.385 -13.772 -6.555 1.00 76.62 190 THR A CA 1
ATOM 1478 C C . THR A 1 190 ? -0.503 -14.852 -7.147 1.00 76.62 190 THR A C 1
ATOM 1480 O O . THR A 1 190 ? -1.714 -14.683 -7.170 1.00 76.62 190 THR A O 1
ATOM 1483 N N . ASP A 1 191 ? 0.086 -15.967 -7.568 1.00 76.00 191 ASP A N 1
ATOM 1484 C CA . ASP A 1 191 ? -0.629 -17.098 -8.157 1.00 76.00 191 ASP A CA 1
ATOM 1485 C C . ASP A 1 191 ? -1.497 -17.784 -7.093 1.00 76.00 191 ASP A C 1
ATOM 1487 O O . ASP A 1 191 ? -2.683 -18.028 -7.303 1.00 76.00 191 ASP A O 1
ATOM 1491 N N . HIS A 1 192 ? -0.958 -17.973 -5.886 1.00 77.31 192 HIS A N 1
ATOM 1492 C CA . HIS A 1 192 ? -1.732 -18.457 -4.746 1.00 77.31 192 HIS A CA 1
ATOM 1493 C C . HIS A 1 192 ? -2.881 -17.501 -4.390 1.00 77.31 192 HIS A C 1
ATOM 1495 O O . HIS A 1 192 ? -4.013 -17.939 -4.217 1.00 77.31 192 HIS A O 1
ATOM 1501 N N . ALA A 1 193 ? -2.627 -16.186 -4.350 1.00 75.50 193 ALA A N 1
ATOM 1502 C CA . ALA A 1 193 ? -3.671 -15.191 -4.083 1.00 75.50 193 ALA A CA 1
ATOM 1503 C C . ALA A 1 193 ? -4.751 -15.120 -5.182 1.00 75.50 193 ALA A C 1
ATOM 1505 O O . ALA A 1 193 ? -5.863 -14.670 -4.913 1.00 75.50 193 ALA A O 1
ATOM 1506 N N . ARG A 1 194 ? -4.439 -15.561 -6.408 1.00 82.56 194 ARG A N 1
ATOM 1507 C CA . ARG A 1 194 ? -5.396 -15.726 -7.515 1.00 82.56 194 ARG A CA 1
ATOM 1508 C C . ARG A 1 194 ? -6.148 -17.060 -7.468 1.00 82.56 194 ARG A C 1
ATOM 1510 O O . ARG A 1 194 ? -7.104 -17.220 -8.217 1.00 82.56 194 ARG A O 1
ATOM 1517 N N . GLY A 1 195 ? -5.725 -18.003 -6.624 1.00 78.31 195 GLY A N 1
ATOM 1518 C CA . GLY A 1 195 ? -6.270 -19.360 -6.584 1.00 78.31 195 GLY A CA 1
ATOM 1519 C C . GLY A 1 195 ? -5.832 -20.237 -7.761 1.00 78.31 195 GLY A C 1
ATOM 1520 O O . GLY A 1 195 ? -6.569 -21.135 -8.151 1.00 78.31 195 GLY A O 1
ATOM 1521 N N . THR A 1 196 ? -4.666 -19.967 -8.360 1.00 71.56 196 THR A N 1
ATOM 1522 C CA . THR A 1 196 ? -4.138 -20.717 -9.519 1.00 71.56 196 THR A CA 1
ATOM 1523 C C . THR A 1 196 ? -3.047 -21.729 -9.150 1.00 71.56 196 THR A C 1
ATOM 1525 O O . THR A 1 196 ? -2.338 -22.201 -10.03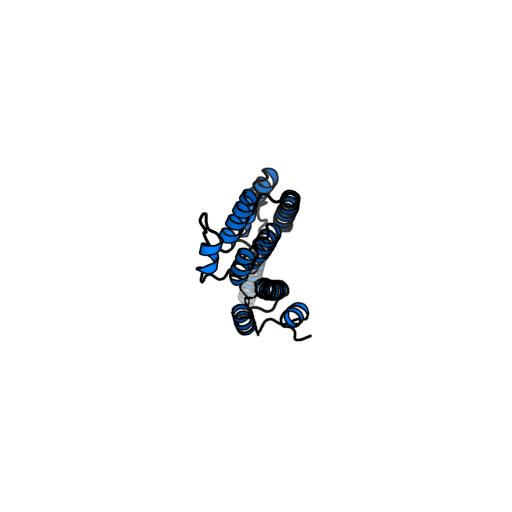8 1.00 71.56 196 THR A O 1
ATOM 1528 N N . VAL A 1 197 ? -2.872 -22.018 -7.856 1.00 57.28 197 VAL A N 1
ATOM 1529 C CA . VAL A 1 197 ? -1.885 -22.964 -7.300 1.00 57.28 197 VAL A CA 1
ATOM 1530 C C . VAL A 1 197 ? -2.611 -24.068 -6.557 1.00 57.28 197 VAL A C 1
ATOM 1532 O O . VAL A 1 197 ? -3.514 -23.710 -5.768 1.00 57.28 197 VAL A O 1
#